Protein AF-A0A9E4XKS8-F1 (afdb_monomer_lite)

Structure (mmCIF, N/CA/C/O backbone):
data_AF-A0A9E4XKS8-F1
#
_entry.id   AF-A0A9E4XKS8-F1
#
loop_
_atom_site.group_PDB
_atom_site.id
_atom_site.type_symbol
_atom_site.label_atom_id
_atom_site.label_alt_id
_atom_site.label_comp_id
_atom_site.label_asym_id
_atom_site.label_entity_id
_atom_site.label_seq_id
_atom_site.pdbx_PDB_ins_code
_atom_site.Cartn_x
_atom_site.Cartn_y
_atom_site.Cartn_z
_atom_site.occupancy
_atom_site.B_iso_or_equiv
_atom_site.auth_seq_id
_atom_site.auth_comp_id
_atom_site.auth_asym_id
_atom_site.auth_atom_id
_atom_site.pdbx_PDB_model_num
ATOM 1 N N . SER A 1 1 ? 11.222 -24.090 -32.216 1.00 49.12 1 SER A N 1
ATOM 2 C CA . SER A 1 1 ? 10.020 -23.564 -31.545 1.00 49.12 1 SER A CA 1
ATOM 3 C C . SER A 1 1 ? 10.294 -22.106 -31.224 1.00 49.12 1 SER A C 1
ATOM 5 O O . SER A 1 1 ? 11.065 -21.844 -30.315 1.00 49.12 1 SER A O 1
ATOM 7 N N . GLY A 1 2 ? 9.831 -21.183 -32.071 1.00 53.28 2 GLY A N 1
ATOM 8 C CA . GLY A 1 2 ? 10.196 -19.757 -32.026 1.00 53.28 2 GLY A CA 1
ATOM 9 C C . GLY A 1 2 ? 8.994 -18.844 -31.790 1.00 53.28 2 GLY A C 1
ATOM 10 O O . GLY A 1 2 ? 8.952 -17.746 -32.322 1.00 53.28 2 GLY A O 1
ATOM 11 N N . THR A 1 3 ? 7.975 -19.335 -31.084 1.00 60.19 3 THR A N 1
ATOM 12 C CA . THR A 1 3 ? 6.669 -18.665 -30.958 1.00 60.19 3 THR A CA 1
ATOM 13 C C . THR A 1 3 ? 6.510 -17.872 -29.663 1.00 60.19 3 THR A C 1
ATOM 15 O O . THR A 1 3 ? 5.601 -17.061 -29.557 1.00 60.19 3 THR A O 1
ATOM 18 N N . SER A 1 4 ? 7.392 -18.077 -28.686 1.00 69.06 4 SER A N 1
ATOM 19 C CA . SER A 1 4 ? 7.360 -17.400 -27.387 1.00 69.06 4 SER A CA 1
ATOM 20 C C . SER A 1 4 ? 8.687 -16.678 -27.182 1.00 69.06 4 SER A C 1
ATOM 22 O O . SER A 1 4 ? 9.568 -17.157 -26.474 1.00 69.06 4 SER A O 1
ATOM 24 N N . GLY A 1 5 ? 8.871 -15.574 -27.907 1.00 79.50 5 GLY A N 1
ATOM 25 C CA . GLY A 1 5 ? 9.991 -14.665 -27.673 1.00 79.50 5 GLY A CA 1
ATOM 26 C C . GLY A 1 5 ? 9.849 -13.940 -26.330 1.00 79.50 5 GLY A C 1
ATOM 27 O O . GLY A 1 5 ? 8.760 -13.870 -25.763 1.00 79.50 5 GLY A O 1
ATOM 28 N N . GLY A 1 6 ? 10.950 -13.396 -25.819 1.00 84.31 6 GLY A N 1
ATOM 29 C CA . GLY A 1 6 ? 10.973 -12.612 -24.586 1.00 84.31 6 GLY A CA 1
ATOM 30 C C . GLY A 1 6 ? 12.399 -12.270 -24.166 1.00 84.31 6 GLY A C 1
ATOM 31 O O . GLY A 1 6 ? 13.347 -12.932 -24.589 1.00 84.31 6 GLY A O 1
ATOM 32 N N . ALA A 1 7 ? 12.550 -11.234 -23.342 1.00 89.94 7 ALA A N 1
ATOM 33 C CA . ALA A 1 7 ? 13.819 -10.873 -22.721 1.00 89.94 7 ALA A CA 1
ATOM 34 C C . ALA A 1 7 ? 13.770 -11.201 -21.225 1.00 89.94 7 ALA A C 1
ATOM 36 O O . ALA A 1 7 ? 12.812 -10.848 -20.540 1.00 89.94 7 ALA A O 1
ATOM 37 N N . LEU A 1 8 ? 14.816 -11.859 -20.726 1.00 91.25 8 LEU A N 1
ATOM 38 C CA . LEU A 1 8 ? 15.015 -12.117 -19.305 1.00 91.25 8 LEU A CA 1
ATOM 39 C C . LEU A 1 8 ? 16.201 -11.284 -18.820 1.00 91.25 8 LEU A C 1
ATOM 41 O O . LEU A 1 8 ? 17.312 -11.443 -19.320 1.00 91.25 8 LEU A O 1
ATOM 45 N N . ILE A 1 9 ? 15.959 -10.406 -17.847 1.00 94.19 9 ILE A N 1
ATOM 46 C CA . ILE A 1 9 ? 17.004 -9.638 -17.166 1.00 94.19 9 ILE A CA 1
ATOM 47 C C . ILE A 1 9 ? 17.180 -10.245 -15.777 1.00 94.19 9 ILE A C 1
ATOM 49 O O . ILE A 1 9 ? 16.256 -10.227 -14.966 1.00 94.19 9 ILE A O 1
ATOM 53 N N . GLN A 1 10 ? 18.362 -10.796 -15.514 1.00 94.44 10 GLN A N 1
ATOM 54 C CA . GLN A 1 10 ? 18.714 -11.401 -14.233 1.00 94.44 10 GLN A CA 1
ATOM 55 C C . GLN A 1 10 ? 20.069 -10.887 -13.772 1.00 94.44 10 GLN A C 1
ATOM 57 O O . GLN A 1 10 ? 21.013 -10.805 -14.555 1.00 94.44 10 GLN A O 1
ATOM 62 N N . GLY A 1 11 ? 20.144 -10.548 -12.490 1.00 93.94 11 GLY A N 1
ATOM 63 C CA . GLY A 1 11 ? 21.387 -10.220 -11.817 1.00 93.94 11 GLY A CA 1
ATOM 64 C C . GLY A 1 11 ? 21.814 -11.369 -10.917 1.00 93.94 11 GLY A C 1
ATOM 65 O O . GLY A 1 11 ? 21.001 -11.891 -10.154 1.00 93.94 11 GLY A O 1
ATOM 66 N N . PHE A 1 12 ? 23.081 -11.754 -11.013 1.00 94.19 12 PHE A N 1
ATOM 67 C CA . PHE A 1 12 ? 23.720 -12.709 -10.118 1.00 94.19 12 PHE A CA 1
ATOM 68 C C . PHE A 1 12 ? 24.804 -11.961 -9.352 1.00 94.19 12 PHE A C 1
ATOM 70 O O . PHE A 1 12 ? 25.572 -11.207 -9.949 1.00 94.19 12 PHE A O 1
ATOM 77 N N . LYS A 1 13 ? 24.852 -12.156 -8.039 1.00 94.69 13 LYS A N 1
ATOM 78 C CA . LYS A 1 13 ? 25.893 -11.607 -7.177 1.00 94.69 13 LYS A CA 1
ATOM 79 C C . LYS A 1 13 ? 26.377 -12.726 -6.264 1.00 94.69 13 LYS A C 1
ATOM 81 O O . LYS A 1 13 ? 25.559 -13.393 -5.632 1.00 94.69 13 LYS A O 1
ATOM 86 N N . ASP A 1 14 ? 27.689 -12.928 -6.229 1.00 95.38 14 ASP A N 1
ATOM 87 C CA . ASP A 1 14 ? 28.322 -13.852 -5.293 1.00 95.38 14 ASP A CA 1
ATOM 88 C C . ASP A 1 14 ? 28.338 -13.260 -3.880 1.00 95.38 14 ASP A C 1
ATOM 90 O O . ASP A 1 14 ? 28.251 -12.048 -3.684 1.00 95.38 14 ASP A O 1
ATOM 94 N N . GLY A 1 15 ? 28.456 -14.124 -2.873 1.00 93.44 15 GLY A N 1
ATOM 95 C CA . GLY A 1 15 ? 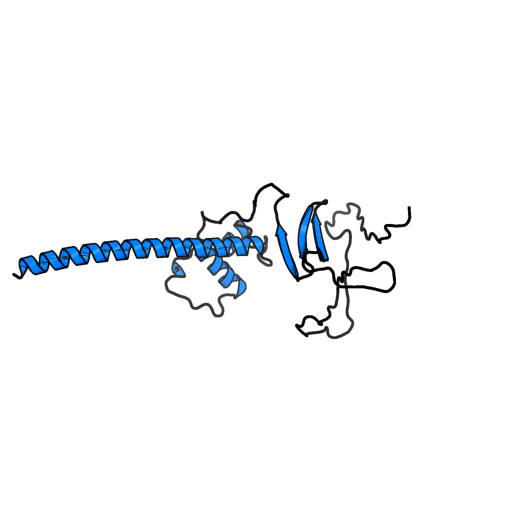28.537 -13.688 -1.483 1.00 93.44 15 GLY A CA 1
ATOM 96 C C . GLY A 1 15 ? 29.847 -12.954 -1.200 1.00 93.44 15 GLY A C 1
ATOM 97 O O . GLY A 1 15 ? 30.884 -13.592 -1.042 1.00 93.44 15 GLY A O 1
ATOM 98 N N . ASP A 1 16 ? 29.785 -11.628 -1.087 1.00 91.69 16 ASP A N 1
ATOM 99 C CA . ASP A 1 16 ? 30.914 -10.748 -0.745 1.00 91.69 16 ASP A CA 1
ATOM 100 C C . ASP A 1 16 ? 30.752 -10.049 0.621 1.00 91.69 16 ASP A C 1
ATOM 102 O O . ASP A 1 16 ? 31.616 -9.282 1.041 1.00 91.69 16 ASP A O 1
ATOM 106 N N . GLY A 1 17 ? 29.659 -10.339 1.335 1.00 91.94 17 GLY A N 1
ATOM 107 C CA . GLY A 1 17 ? 29.327 -9.738 2.630 1.00 91.94 17 GLY A CA 1
ATOM 108 C C . GLY A 1 17 ? 28.473 -8.469 2.549 1.00 91.94 17 GLY A C 1
ATOM 109 O O . GLY A 1 17 ? 28.016 -8.004 3.592 1.00 91.94 17 GLY A O 1
ATOM 110 N N . ASP A 1 18 ? 28.196 -7.940 1.353 1.00 91.44 18 ASP A N 1
ATOM 111 C CA . ASP A 1 18 ? 27.227 -6.861 1.148 1.00 91.44 18 ASP A CA 1
ATOM 112 C C . ASP A 1 18 ? 25.870 -7.447 0.700 1.00 91.44 18 ASP A C 1
ATOM 114 O O . ASP A 1 18 ? 25.751 -7.936 -0.431 1.00 91.44 18 ASP A O 1
ATOM 118 N N . PRO A 1 19 ? 24.825 -7.390 1.552 1.00 88.94 19 PRO A N 1
ATOM 119 C CA . PRO A 1 19 ? 23.531 -8.017 1.292 1.00 88.94 19 PRO A CA 1
ATOM 120 C C . PRO A 1 19 ? 22.661 -7.248 0.283 1.00 88.94 19 PRO A C 1
ATOM 122 O O . PRO A 1 19 ? 21.475 -7.556 0.142 1.00 88.94 19 PRO A O 1
ATOM 125 N N . THR A 1 20 ? 23.194 -6.229 -0.394 1.00 88.62 20 THR A N 1
ATOM 126 C CA . THR A 1 20 ? 22.417 -5.393 -1.312 1.00 88.62 20 THR A CA 1
ATOM 127 C C . THR A 1 20 ? 22.497 -5.838 -2.780 1.00 88.62 20 THR A C 1
ATOM 129 O O . THR A 1 20 ? 23.463 -6.448 -3.232 1.00 88.62 20 THR A O 1
ATOM 132 N N . HIS A 1 21 ? 21.404 -5.542 -3.496 1.00 88.12 21 HIS A N 1
ATOM 133 C CA . HIS A 1 21 ? 21.131 -5.659 -4.938 1.00 88.12 21 HIS A CA 1
ATOM 134 C C . HIS A 1 21 ? 21.993 -6.629 -5.772 1.00 88.12 21 HIS A C 1
ATOM 136 O O . HIS A 1 21 ? 23.081 -6.287 -6.224 1.00 88.12 21 HIS A O 1
ATOM 142 N N . ALA A 1 22 ? 21.418 -7.769 -6.167 1.00 93.19 22 ALA A N 1
ATOM 143 C CA . ALA A 1 22 ? 21.936 -8.542 -7.304 1.00 93.19 22 ALA A CA 1
ATOM 144 C C . ALA A 1 22 ? 21.570 -7.907 -8.665 1.00 93.19 22 ALA A C 1
ATOM 146 O O . ALA A 1 22 ? 22.300 -8.060 -9.638 1.00 93.19 22 ALA A O 1
ATOM 147 N N . LEU A 1 23 ? 20.452 -7.171 -8.733 1.00 93.75 23 LEU A N 1
ATOM 148 C CA . LEU A 1 23 ? 19.995 -6.397 -9.891 1.00 93.75 23 LEU A CA 1
ATOM 149 C C . LEU A 1 23 ? 19.488 -5.032 -9.415 1.00 93.75 23 LEU A C 1
ATOM 151 O O . LEU A 1 23 ? 18.732 -4.957 -8.445 1.00 93.75 23 LEU A O 1
ATOM 155 N N . TYR A 1 24 ? 19.872 -3.965 -10.113 1.00 93.62 24 TYR A N 1
ATOM 156 C CA . TYR A 1 24 ? 19.468 -2.603 -9.785 1.00 93.62 24 TYR A CA 1
ATOM 157 C C . TYR A 1 24 ? 19.125 -1.806 -11.049 1.00 93.62 24 TYR A C 1
ATOM 159 O O . TYR A 1 24 ? 19.960 -1.642 -11.935 1.00 93.62 24 TYR A O 1
ATOM 167 N N . LEU A 1 25 ? 17.883 -1.323 -11.132 1.00 93.75 25 LEU A N 1
ATOM 168 C CA . LEU A 1 25 ? 17.374 -0.513 -12.240 1.00 93.75 25 LEU A CA 1
ATOM 169 C C . LEU A 1 25 ? 17.195 0.928 -11.749 1.00 93.75 25 LEU A C 1
ATOM 171 O O . LEU A 1 25 ? 16.457 1.161 -10.793 1.00 93.75 25 LEU A O 1
ATOM 175 N N . ARG A 1 26 ? 17.881 1.889 -12.380 1.00 95.94 26 ARG A N 1
ATOM 176 C CA . ARG A 1 26 ? 17.865 3.306 -11.982 1.00 95.94 26 ARG A CA 1
ATOM 177 C C . ARG A 1 26 ? 17.704 4.213 -13.198 1.00 95.94 26 ARG A C 1
ATOM 179 O O . ARG A 1 26 ? 18.545 4.183 -14.092 1.00 95.94 26 ARG A O 1
ATOM 186 N N . GLY A 1 27 ? 16.680 5.065 -13.182 1.00 95.88 27 GLY A N 1
ATOM 187 C CA . GLY A 1 27 ? 16.596 6.238 -14.052 1.00 95.88 27 GLY A CA 1
ATOM 188 C C . GLY A 1 27 ? 17.297 7.443 -13.427 1.00 95.88 27 GLY A C 1
ATOM 189 O O . GLY A 1 27 ? 17.226 7.655 -12.216 1.00 95.88 27 GLY A O 1
ATOM 190 N N . VAL A 1 28 ? 17.986 8.229 -14.251 1.00 96.62 28 VAL A N 1
ATOM 191 C CA . VAL A 1 28 ? 18.616 9.497 -13.861 1.00 96.62 28 VAL A CA 1
ATOM 192 C C . VAL A 1 28 ? 18.242 10.525 -14.920 1.00 96.62 28 VAL A C 1
ATOM 194 O O . VAL A 1 28 ? 18.615 10.367 -16.080 1.00 96.62 28 VAL A O 1
ATOM 197 N N . LEU A 1 29 ? 17.484 11.549 -14.528 1.00 97.25 29 LEU A N 1
ATOM 198 C CA . LEU A 1 29 ? 17.038 12.622 -15.415 1.00 97.25 29 LEU A CA 1
ATOM 199 C C . LEU A 1 29 ? 17.931 13.857 -15.230 1.00 97.25 29 LEU A C 1
ATOM 201 O O . LEU A 1 29 ? 18.239 14.238 -14.104 1.00 97.25 29 LEU A O 1
ATOM 205 N N . GLY A 1 30 ? 18.357 14.467 -16.337 1.00 97.12 30 GLY A N 1
ATOM 206 C CA . GLY A 1 30 ? 19.241 15.641 -16.352 1.00 97.12 30 GLY A CA 1
ATOM 207 C C . GLY A 1 30 ? 18.517 16.990 -16.286 1.00 97.12 30 GLY A C 1
ATOM 208 O O . GLY A 1 30 ? 19.114 18.009 -16.619 1.00 97.12 30 GLY A O 1
ATOM 209 N N . GLU A 1 31 ? 17.239 16.999 -15.913 1.00 96.75 31 GLU A N 1
ATOM 210 C CA . GLU A 1 31 ? 16.352 18.165 -15.941 1.00 96.75 31 GLU A CA 1
ATOM 211 C C . GLU A 1 31 ? 15.224 18.042 -14.902 1.00 96.75 31 GLU A C 1
ATOM 213 O O . GLU A 1 31 ? 15.149 17.058 -14.160 1.00 96.75 31 GLU A O 1
ATOM 218 N N . ALA A 1 32 ? 14.362 19.060 -14.823 1.00 97.06 32 ALA A N 1
ATOM 219 C CA . ALA A 1 32 ? 13.207 19.044 -13.932 1.00 97.06 32 ALA A CA 1
ATOM 220 C C . ALA A 1 32 ? 12.214 17.952 -14.358 1.00 97.06 32 ALA A C 1
ATOM 222 O O . ALA A 1 32 ? 11.832 17.870 -15.523 1.00 97.06 32 ALA A O 1
ATOM 223 N N . ALA A 1 33 ? 11.800 17.119 -13.405 1.00 96.62 33 ALA A N 1
ATOM 224 C CA . ALA A 1 33 ? 10.829 16.061 -13.650 1.00 96.62 33 ALA A CA 1
ATOM 225 C C . ALA A 1 33 ? 9.432 16.623 -13.963 1.00 96.62 33 ALA A C 1
ATOM 227 O O . ALA A 1 33 ? 9.085 17.719 -13.520 1.00 96.62 33 ALA A O 1
ATOM 228 N N . ASP A 1 34 ? 8.628 15.836 -14.684 1.00 92.94 34 ASP A N 1
ATOM 229 C CA . ASP A 1 34 ? 7.190 16.070 -14.833 1.00 92.94 34 ASP A CA 1
ATOM 230 C C . ASP A 1 34 ? 6.526 16.102 -13.445 1.00 92.94 34 ASP A C 1
ATOM 232 O O . ASP A 1 34 ? 6.784 15.246 -12.596 1.00 92.94 34 ASP A O 1
ATOM 236 N N . THR A 1 35 ? 5.709 17.125 -13.205 1.00 92.94 35 THR A N 1
ATOM 237 C CA . THR A 1 35 ? 5.000 17.359 -11.939 1.00 92.94 35 THR A CA 1
ATOM 238 C C . THR A 1 35 ? 3.484 17.255 -12.078 1.00 92.94 35 THR A C 1
ATOM 240 O O . THR A 1 35 ? 2.764 17.547 -11.124 1.00 92.94 35 THR A O 1
ATOM 243 N N . THR A 1 36 ? 2.984 16.869 -13.252 1.00 89.12 36 THR A N 1
ATOM 244 C CA . THR A 1 36 ? 1.551 16.670 -13.486 1.00 89.12 36 THR A CA 1
ATOM 245 C C . THR A 1 36 ? 1.042 15.386 -12.813 1.00 89.12 36 THR A C 1
ATOM 247 O O . THR A 1 36 ? 1.796 14.435 -12.615 1.00 89.12 36 THR A O 1
ATOM 250 N N . ASP A 1 37 ? -0.244 15.349 -12.458 1.00 79.88 37 ASP A N 1
ATOM 251 C CA . ASP A 1 37 ? -0.906 14.276 -11.697 1.00 79.88 37 ASP A CA 1
ATOM 252 C C . ASP A 1 37 ? -2.119 13.690 -12.447 1.00 79.88 37 ASP A C 1
ATOM 254 O O . ASP A 1 37 ? -3.209 13.499 -11.905 1.00 79.88 37 ASP A O 1
ATOM 258 N N . THR A 1 38 ? -1.938 13.397 -13.735 1.00 85.75 38 THR A N 1
ATOM 259 C CA . THR A 1 38 ? -2.996 12.902 -14.628 1.00 85.75 38 THR A CA 1
ATOM 260 C C . THR A 1 38 ? -2.678 11.506 -15.166 1.00 85.75 38 THR A C 1
ATOM 262 O O . THR A 1 38 ? -1.545 11.040 -15.118 1.00 85.75 38 THR A O 1
ATOM 265 N N . SER A 1 39 ? -3.666 10.843 -15.774 1.00 77.56 39 SER A N 1
ATOM 266 C CA . SER A 1 39 ? -3.461 9.548 -16.456 1.00 77.56 39 SER A CA 1
ATOM 267 C C . SER A 1 39 ? -2.486 9.588 -17.648 1.00 77.56 39 SER A C 1
ATOM 269 O O . SER A 1 39 ? -2.140 8.536 -18.180 1.00 77.56 39 SER A O 1
ATOM 271 N N . ALA A 1 40 ? -2.042 10.778 -18.068 1.00 86.06 40 ALA A N 1
ATOM 272 C CA . ALA A 1 40 ? -1.065 10.978 -19.138 1.00 86.06 40 ALA A CA 1
ATOM 273 C C . ALA A 1 40 ? 0.337 11.364 -18.628 1.00 86.06 40 ALA A C 1
ATOM 275 O O . ALA A 1 40 ? 1.240 11.555 -19.442 1.00 86.06 40 ALA A O 1
ATOM 276 N N . SER A 1 41 ? 0.516 11.509 -17.313 1.00 85.88 41 SER A N 1
ATOM 277 C CA . SER A 1 41 ? 1.767 11.972 -16.708 1.00 85.88 41 SER A CA 1
ATOM 278 C C . SER A 1 41 ? 2.891 10.942 -16.852 1.00 85.88 41 SER A C 1
ATOM 280 O O . SER A 1 41 ? 2.668 9.733 -16.740 1.00 85.88 41 SER A O 1
ATOM 282 N N . GLY A 1 42 ? 4.105 11.428 -17.120 1.00 90.19 42 GLY A N 1
ATOM 283 C CA . GLY A 1 42 ? 5.304 10.601 -17.264 1.00 90.19 42 GLY A CA 1
ATOM 284 C C . GLY A 1 42 ? 6.088 10.459 -15.957 1.00 90.19 42 GLY A C 1
ATOM 285 O O . GLY A 1 42 ? 5.878 11.197 -14.999 1.00 90.19 42 GLY A O 1
ATOM 286 N N . ALA A 1 43 ? 7.038 9.522 -15.918 1.00 94.19 43 ALA A N 1
ATOM 287 C CA . ALA A 1 43 ? 7.923 9.332 -14.768 1.00 94.19 43 ALA A CA 1
ATOM 288 C C . ALA A 1 43 ? 9.391 9.193 -15.195 1.00 94.19 43 ALA A C 1
ATOM 290 O O . ALA A 1 43 ? 9.694 8.680 -16.269 1.00 94.19 43 ALA A O 1
ATOM 291 N N . VAL A 1 44 ? 10.319 9.574 -14.307 1.00 96.25 44 VAL A N 1
ATOM 292 C CA . VAL A 1 44 ? 11.778 9.398 -14.502 1.00 96.25 44 VAL A CA 1
ATOM 293 C C . VAL A 1 44 ? 12.156 7.926 -14.731 1.00 96.25 44 VAL A C 1
ATOM 295 O O . VAL A 1 44 ? 13.156 7.614 -15.374 1.00 96.25 44 VAL A O 1
ATOM 298 N N . THR A 1 45 ? 11.378 6.988 -14.192 1.00 95.69 45 THR A N 1
ATOM 299 C CA . THR A 1 45 ? 11.486 5.554 -14.480 1.00 95.69 45 THR A CA 1
ATOM 300 C C . THR A 1 45 ? 10.084 4.999 -14.653 1.00 95.69 45 THR A C 1
ATOM 302 O O . THR A 1 45 ? 9.253 5.154 -13.761 1.00 95.69 45 THR A O 1
ATOM 305 N N . GLN A 1 46 ? 9.826 4.350 -15.787 1.00 94.38 46 GLN A N 1
ATOM 306 C CA . GLN A 1 46 ? 8.502 3.859 -16.152 1.00 94.38 46 GLN A CA 1
ATOM 307 C C . GLN A 1 46 ? 8.561 2.390 -16.570 1.00 94.38 46 GLN A C 1
ATOM 309 O O . GLN A 1 46 ? 9.440 1.980 -17.329 1.00 94.38 46 GLN A O 1
ATOM 314 N N . LEU A 1 47 ? 7.598 1.612 -16.075 1.00 93.88 47 LEU A N 1
ATOM 315 C CA . LEU A 1 47 ? 7.319 0.250 -16.518 1.00 93.88 47 LEU A CA 1
ATOM 316 C C . LEU A 1 47 ? 5.971 0.273 -17.240 1.00 93.88 47 LEU A C 1
ATOM 318 O O . LEU A 1 47 ? 4.955 0.588 -16.627 1.00 93.88 47 LEU A O 1
ATOM 322 N N . ASP A 1 48 ? 5.976 -0.023 -18.537 1.00 94.25 48 ASP A N 1
ATOM 323 C CA . ASP A 1 48 ? 4.793 0.040 -19.398 1.00 94.25 48 ASP A CA 1
ATOM 324 C C . ASP A 1 48 ? 4.510 -1.340 -20.002 1.00 94.25 48 ASP A C 1
ATOM 326 O O . ASP A 1 48 ? 5.375 -1.927 -20.657 1.00 94.25 48 ASP A O 1
ATOM 330 N N . ALA A 1 49 ? 3.309 -1.871 -19.760 1.00 94.94 49 ALA A N 1
ATOM 331 C CA . ALA A 1 49 ? 2.893 -3.184 -20.242 1.00 94.94 49 ALA A CA 1
ATOM 332 C C . ALA A 1 49 ? 1.747 -3.044 -21.244 1.00 94.94 49 ALA A C 1
ATOM 334 O O . ALA A 1 49 ? 0.746 -2.372 -20.993 1.00 94.94 49 ALA A O 1
ATOM 335 N N . ARG A 1 50 ? 1.880 -3.725 -22.382 1.00 95.12 50 ARG A N 1
ATOM 336 C CA . ARG A 1 50 ? 0.910 -3.697 -23.480 1.00 95.12 50 ARG A CA 1
ATOM 337 C C . ARG A 1 50 ? 0.719 -5.094 -24.045 1.00 95.12 50 ARG A C 1
ATOM 339 O O . ARG A 1 50 ? 1.610 -5.937 -23.953 1.00 95.12 50 ARG A O 1
ATOM 346 N N . VAL A 1 51 ? -0.427 -5.320 -24.673 1.00 94.56 51 VAL A N 1
ATOM 347 C CA . VAL A 1 51 ? -0.688 -6.528 -25.461 1.00 94.56 51 VAL A CA 1
ATOM 348 C C . VAL A 1 51 ? -0.452 -6.195 -26.928 1.00 94.56 51 VAL A C 1
ATOM 350 O O . VAL A 1 51 ? -0.988 -5.208 -27.423 1.00 94.56 51 VAL A O 1
ATOM 353 N N . THR A 1 52 ? 0.346 -7.003 -27.621 1.00 92.00 52 THR A N 1
ATOM 354 C CA . THR A 1 52 ? 0.534 -6.901 -29.075 1.00 92.00 52 THR A CA 1
ATOM 355 C C . THR A 1 52 ? -0.350 -7.903 -29.808 1.00 92.00 52 THR A C 1
ATOM 357 O O . THR A 1 52 ? -0.640 -8.980 -29.287 1.00 92.00 52 THR A O 1
ATOM 360 N N . ASP A 1 53 ? -0.752 -7.562 -31.030 1.00 89.31 53 ASP A N 1
ATOM 361 C CA . ASP A 1 53 ? -1.399 -8.483 -31.969 1.00 89.31 53 ASP A CA 1
ATOM 362 C C . ASP A 1 53 ? -0.403 -9.407 -32.705 1.00 89.31 53 ASP A C 1
ATOM 364 O O . ASP A 1 53 ? -0.810 -10.223 -33.531 1.00 89.31 53 ASP A O 1
ATOM 368 N N . GLY A 1 54 ? 0.899 -9.295 -32.410 1.00 86.44 54 GLY A N 1
ATOM 369 C CA . GLY A 1 54 ? 1.970 -10.007 -33.112 1.00 86.44 54 GLY A CA 1
ATOM 370 C C . GLY A 1 54 ? 2.469 -9.293 -34.376 1.00 86.44 54 GLY A C 1
ATOM 371 O O . GLY A 1 54 ? 3.346 -9.826 -35.058 1.00 86.44 54 GLY A O 1
ATOM 372 N N . GLY A 1 55 ? 1.937 -8.105 -34.682 1.00 85.94 55 GLY A N 1
ATOM 373 C CA . GLY A 1 55 ? 2.366 -7.203 -35.749 1.00 85.94 55 GLY A CA 1
ATOM 374 C C . GLY A 1 55 ? 2.755 -5.826 -35.200 1.00 85.94 55 GLY A C 1
ATOM 375 O O . GLY A 1 55 ? 3.543 -5.713 -34.264 1.00 85.94 55 GLY A O 1
ATOM 376 N N . THR A 1 56 ? 2.235 -4.755 -35.805 1.00 89.19 56 THR A N 1
ATOM 377 C CA . THR A 1 56 ? 2.478 -3.371 -35.354 1.00 89.19 56 THR A CA 1
ATOM 378 C C . THR A 1 56 ? 1.432 -2.873 -34.358 1.00 89.19 56 THR A C 1
ATOM 380 O O . THR A 1 56 ? 1.576 -1.772 -33.825 1.00 89.19 56 THR A O 1
ATOM 383 N N . GLY A 1 57 ? 0.357 -3.633 -34.139 1.00 93.12 57 GLY A N 1
ATOM 384 C CA . GLY A 1 57 ? -0.718 -3.257 -33.237 1.0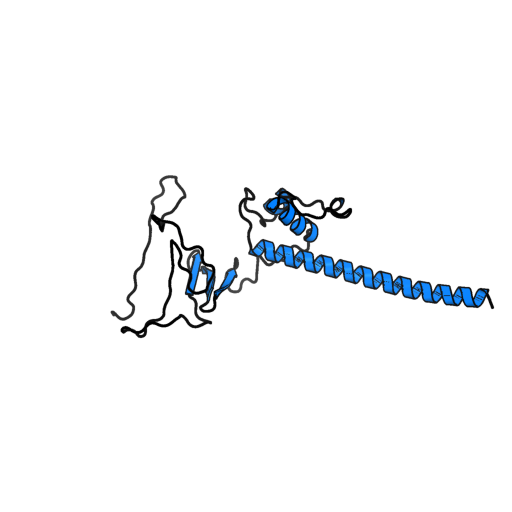0 93.12 57 GLY A CA 1
ATOM 385 C C . GLY A 1 57 ? -0.338 -3.514 -31.785 1.00 93.12 57 GLY A C 1
ATOM 386 O O . GLY A 1 57 ? 0.176 -4.577 -31.422 1.00 93.12 57 GLY A O 1
ATOM 387 N N . VAL A 1 58 ? -0.626 -2.532 -30.934 1.00 95.62 58 VAL A N 1
ATOM 388 C CA . VAL A 1 58 ? -0.566 -2.669 -29.479 1.00 95.62 58 VAL A CA 1
ATOM 389 C C . VAL A 1 58 ? -1.828 -2.093 -28.858 1.00 95.62 58 VAL A C 1
ATOM 391 O O . VAL A 1 58 ? -2.380 -1.106 -29.342 1.00 95.62 58 VAL A O 1
ATOM 394 N N . THR A 1 59 ? -2.276 -2.707 -27.773 1.00 96.31 59 THR A N 1
ATOM 395 C CA . THR A 1 59 ? -3.416 -2.259 -26.975 1.00 96.31 59 THR A CA 1
ATOM 396 C C . THR A 1 59 ? -3.087 -2.343 -25.488 1.00 96.31 59 THR A C 1
ATOM 398 O O . THR A 1 59 ? -2.108 -2.980 -25.083 1.00 96.31 59 THR A O 1
ATOM 401 N N . ALA A 1 60 ? -3.901 -1.683 -24.669 1.00 94.31 60 ALA A N 1
ATOM 402 C CA . ALA A 1 60 ? -3.806 -1.780 -23.223 1.00 94.31 60 ALA A CA 1
ATOM 403 C C . ALA A 1 60 ? -4.066 -3.221 -22.757 1.00 94.31 60 ALA A C 1
ATOM 405 O O . ALA A 1 60 ? -4.860 -3.961 -23.347 1.00 94.31 60 ALA A O 1
ATOM 406 N N . VAL A 1 61 ? -3.419 -3.613 -21.662 1.00 95.75 61 VAL A N 1
ATOM 407 C CA . VAL A 1 61 ? -3.834 -4.805 -20.919 1.00 95.75 61 VAL A CA 1
ATOM 408 C C . VAL A 1 61 ? -5.267 -4.569 -20.432 1.00 95.75 61 VAL A C 1
ATOM 410 O O . VAL A 1 61 ? -5.556 -3.530 -19.847 1.00 95.75 61 VAL A O 1
ATOM 413 N N . ALA A 1 62 ? -6.176 -5.511 -20.694 1.00 93.69 62 ALA A N 1
ATOM 414 C CA . ALA A 1 62 ? -7.575 -5.385 -20.283 1.00 93.69 62 ALA A CA 1
ATOM 415 C C . ALA A 1 62 ? -7.706 -5.206 -18.760 1.00 93.69 62 ALA A C 1
ATOM 417 O O . ALA A 1 62 ? -6.870 -5.714 -18.016 1.00 93.69 62 ALA A O 1
ATOM 418 N N . ASN A 1 63 ? -8.793 -4.578 -18.298 1.00 82.06 63 ASN A N 1
ATOM 419 C CA . ASN A 1 63 ? -9.024 -4.243 -16.884 1.00 82.06 63 ASN A CA 1
ATOM 420 C C . ASN A 1 63 ? -8.730 -5.403 -15.916 1.00 82.06 63 ASN A C 1
ATOM 422 O O . ASN A 1 63 ? -7.987 -5.242 -14.957 1.00 82.06 63 ASN A O 1
ATOM 426 N N . SER A 1 64 ? -9.229 -6.609 -16.210 1.00 84.00 64 SER A N 1
ATOM 427 C CA . SER A 1 64 ? -9.021 -7.800 -15.372 1.00 84.00 64 SER A CA 1
ATOM 428 C C . SER A 1 64 ? -7.651 -8.475 -15.541 1.00 84.00 64 SER A C 1
ATOM 430 O O . SER A 1 64 ? -7.311 -9.377 -14.764 1.00 84.00 64 SER A O 1
ATOM 432 N N . GLY A 1 65 ? -6.881 -8.092 -16.561 1.00 88.69 65 GLY A N 1
ATOM 433 C CA . GLY A 1 65 ? -5.537 -8.593 -16.841 1.00 88.69 65 GLY A CA 1
ATOM 434 C C . GLY A 1 65 ? -4.504 -8.072 -15.842 1.00 88.69 65 GLY A C 1
ATOM 435 O O . GLY A 1 65 ? -4.726 -7.074 -15.166 1.00 88.69 65 GLY A O 1
ATOM 436 N N . ASN A 1 66 ? -3.371 -8.764 -15.727 1.00 91.69 66 ASN A N 1
ATOM 437 C CA . ASN A 1 66 ? -2.289 -8.397 -14.811 1.00 91.69 66 ASN A CA 1
ATOM 438 C C . ASN A 1 66 ? -1.230 -7.578 -15.561 1.00 91.69 66 ASN A C 1
ATOM 440 O O . ASN A 1 66 ? -0.671 -8.070 -16.539 1.00 91.69 66 ASN A O 1
ATOM 444 N N . VAL A 1 67 ? -0.947 -6.363 -15.095 1.00 94.88 67 VAL A N 1
ATOM 445 C CA . VAL A 1 67 ? 0.030 -5.430 -15.687 1.00 94.88 67 VAL A CA 1
ATOM 446 C C . VAL A 1 67 ? 1.420 -5.629 -15.091 1.00 94.88 67 VAL A C 1
ATOM 448 O O . VAL A 1 67 ? 2.399 -5.725 -15.824 1.00 94.88 67 VAL A O 1
ATOM 451 N N . LEU A 1 68 ? 1.512 -5.716 -13.761 1.00 95.19 68 LEU A N 1
ATOM 452 C CA . LEU A 1 68 ? 2.779 -5.843 -13.041 1.00 95.19 68 LEU A CA 1
ATOM 453 C C . LEU A 1 68 ? 2.611 -6.762 -11.835 1.00 95.19 68 LEU A C 1
ATOM 455 O O . LEU A 1 68 ? 1.648 -6.627 -11.085 1.00 95.19 68 LEU A O 1
ATOM 459 N N . ALA A 1 69 ? 3.571 -7.660 -11.624 1.00 93.50 69 ALA A N 1
ATOM 460 C CA . ALA A 1 69 ? 3.618 -8.537 -10.463 1.00 93.50 69 ALA A CA 1
ATOM 461 C C . ALA A 1 69 ? 4.982 -8.444 -9.772 1.00 93.50 69 ALA A C 1
ATOM 463 O O . ALA A 1 69 ? 6.020 -8.558 -10.424 1.00 93.50 69 ALA A O 1
ATOM 464 N N . ILE A 1 70 ? 4.980 -8.315 -8.446 1.00 93.25 70 ILE A N 1
ATOM 465 C CA . ILE A 1 70 ? 6.159 -8.538 -7.604 1.00 93.25 70 ILE A CA 1
ATOM 466 C C . ILE A 1 70 ? 6.003 -9.915 -6.981 1.00 93.25 70 ILE A C 1
ATOM 468 O O . ILE A 1 70 ? 5.035 -10.176 -6.263 1.00 93.25 70 ILE A O 1
ATOM 472 N N . SER A 1 71 ? 6.952 -10.801 -7.268 1.00 90.94 71 SER A N 1
ATOM 473 C CA . SER A 1 71 ? 6.918 -12.184 -6.800 1.00 90.94 71 SER A CA 1
ATOM 474 C C . SER A 1 71 ? 8.132 -12.504 -5.941 1.00 90.94 71 SER A C 1
ATOM 476 O O . SER A 1 71 ? 9.242 -12.068 -6.231 1.00 90.94 71 SER A O 1
ATOM 478 N N . ASN A 1 72 ? 7.918 -13.303 -4.902 1.00 87.38 72 ASN A N 1
ATOM 479 C CA . ASN A 1 72 ? 8.969 -13.904 -4.099 1.00 87.38 72 ASN A CA 1
ATOM 480 C C . ASN A 1 72 ? 8.969 -15.411 -4.370 1.00 87.38 72 ASN A C 1
ATOM 482 O O . ASN A 1 72 ? 7.987 -16.087 -4.063 1.00 87.38 72 ASN A O 1
ATOM 486 N N . ASN A 1 73 ? 10.043 -15.909 -4.991 1.00 88.19 73 ASN A N 1
ATOM 487 C CA . ASN A 1 73 ? 10.228 -17.316 -5.349 1.00 88.19 73 ASN A CA 1
ATOM 488 C C . ASN A 1 73 ? 8.977 -17.945 -6.001 1.00 88.19 73 ASN A C 1
ATOM 490 O O . ASN A 1 73 ? 8.345 -18.843 -5.448 1.00 88.19 73 ASN A O 1
ATOM 494 N N . ASN A 1 74 ? 8.581 -17.416 -7.163 1.00 86.12 74 ASN A N 1
ATOM 495 C CA . ASN A 1 74 ? 7.398 -17.831 -7.939 1.00 86.12 74 ASN A CA 1
ATOM 496 C C . ASN A 1 74 ? 6.029 -17.570 -7.281 1.00 86.12 74 ASN A C 1
ATOM 498 O O . ASN A 1 74 ? 5.004 -17.880 -7.882 1.00 86.12 74 ASN A O 1
ATOM 502 N N . THR A 1 75 ? 5.983 -16.966 -6.091 1.00 84.19 75 THR A N 1
ATOM 503 C CA . THR A 1 75 ? 4.730 -16.575 -5.429 1.00 84.19 75 THR A CA 1
ATOM 504 C C . THR A 1 75 ? 4.516 -15.072 -5.551 1.00 84.19 75 THR A C 1
ATOM 50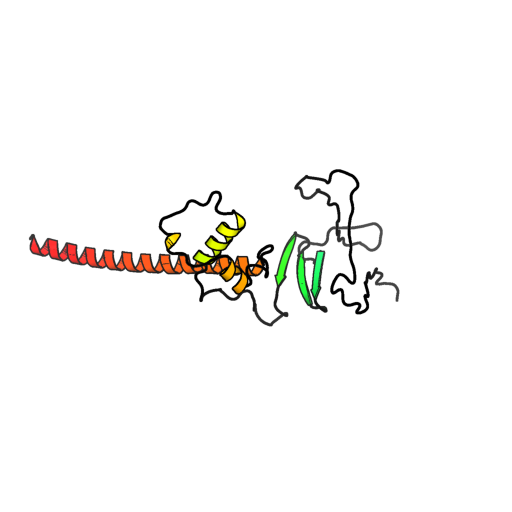6 O O . THR A 1 75 ? 5.304 -14.293 -5.016 1.00 84.19 75 THR A O 1
ATOM 509 N N . THR A 1 76 ? 3.454 -14.642 -6.228 1.00 86.56 76 THR A N 1
ATOM 510 C CA . THR A 1 76 ? 3.098 -13.218 -6.334 1.00 86.56 76 THR A CA 1
ATOM 511 C C . THR A 1 76 ? 2.654 -12.658 -4.982 1.00 86.56 76 THR A C 1
ATOM 513 O O . THR A 1 76 ? 1.811 -13.246 -4.312 1.00 86.56 76 THR A O 1
ATOM 516 N N . ARG A 1 77 ? 3.230 -11.519 -4.586 1.00 85.44 77 ARG A N 1
ATOM 517 C CA . ARG A 1 77 ? 2.959 -10.814 -3.318 1.00 85.44 77 ARG A CA 1
ATOM 518 C C . ARG A 1 77 ? 2.306 -9.450 -3.520 1.00 85.44 77 ARG A C 1
ATOM 520 O O . ARG A 1 77 ? 1.537 -9.014 -2.672 1.00 85.44 77 ARG A O 1
ATOM 527 N N . LEU A 1 78 ? 2.579 -8.805 -4.654 1.00 88.25 78 LEU A N 1
ATOM 528 C CA . LEU A 1 78 ? 1.903 -7.589 -5.102 1.00 88.25 78 LEU A CA 1
ATOM 529 C C . LEU A 1 78 ? 1.552 -7.733 -6.581 1.00 88.25 78 LEU A C 1
ATOM 531 O O . LEU A 1 78 ? 2.368 -8.225 -7.362 1.00 88.25 78 LEU A O 1
ATOM 535 N N . LEU A 1 79 ? 0.359 -7.295 -6.962 1.00 87.44 79 LEU A N 1
ATOM 536 C CA . LEU A 1 79 ? -0.163 -7.393 -8.316 1.00 87.44 79 LEU A CA 1
ATOM 537 C C . LEU A 1 79 ? -0.940 -6.125 -8.675 1.00 87.44 79 LEU A C 1
ATOM 539 O O . LEU A 1 79 ? -1.810 -5.699 -7.921 1.00 87.44 79 LEU A O 1
ATOM 543 N N . VAL A 1 80 ? -0.646 -5.559 -9.841 1.00 90.56 80 VAL A N 1
ATOM 544 C CA . VAL A 1 80 ? -1.366 -4.424 -10.430 1.00 90.56 80 VAL A CA 1
ATOM 545 C C . VAL A 1 80 ? -2.174 -4.924 -11.623 1.00 90.56 80 VAL A C 1
ATOM 547 O O . VAL A 1 80 ? -1.630 -5.606 -12.498 1.00 90.56 80 VAL A O 1
ATOM 550 N N . LYS A 1 81 ? -3.468 -4.608 -11.654 1.00 86.12 81 LYS A N 1
ATOM 551 C CA . LYS A 1 81 ? -4.397 -4.933 -12.745 1.00 86.12 81 LYS A CA 1
ATOM 552 C C . LYS A 1 81 ? -4.395 -3.877 -13.858 1.00 86.12 81 LYS A C 1
ATOM 554 O O . LYS A 1 81 ? -3.878 -2.780 -13.668 1.00 86.12 81 LYS A O 1
ATOM 559 N N . GLY A 1 82 ? -4.986 -4.200 -15.011 1.00 82.94 82 GLY A N 1
ATOM 560 C CA . GLY A 1 82 ? -5.129 -3.291 -16.161 1.00 82.94 82 GLY A CA 1
ATOM 561 C C . GLY A 1 82 ? -5.925 -2.020 -15.868 1.00 82.94 82 GLY A C 1
ATOM 562 O O . GLY A 1 82 ? -5.685 -0.991 -16.487 1.00 82.94 82 GLY A O 1
ATOM 563 N N . ASP A 1 83 ? -6.828 -2.076 -14.892 1.00 82.19 83 ASP A N 1
ATOM 564 C CA . ASP A 1 83 ? -7.604 -0.929 -14.404 1.00 82.19 83 ASP A CA 1
ATOM 565 C C . ASP A 1 83 ? -6.950 -0.186 -13.226 1.00 82.19 83 ASP A C 1
ATOM 567 O O . ASP A 1 83 ? -7.536 0.750 -12.687 1.00 82.19 83 ASP A O 1
ATOM 571 N N . GLY A 1 84 ? -5.744 -0.592 -12.817 1.00 75.00 84 GLY A N 1
ATOM 572 C CA . GLY A 1 84 ? -5.040 -0.021 -11.672 1.00 75.00 84 GLY A CA 1
ATOM 573 C C . GLY A 1 84 ? -5.406 -0.640 -10.321 1.00 75.00 84 GLY A C 1
ATOM 574 O O . GLY A 1 84 ? -4.852 -0.216 -9.308 1.00 75.00 84 GLY A O 1
ATOM 575 N N . THR A 1 85 ? -6.275 -1.659 -10.271 1.00 66.62 85 THR A N 1
ATOM 576 C CA . THR A 1 85 ? -6.569 -2.364 -9.013 1.00 66.62 85 THR A CA 1
ATOM 577 C C . THR A 1 85 ? -5.293 -2.999 -8.452 1.00 66.62 85 THR A C 1
ATOM 579 O O . THR A 1 85 ? -4.592 -3.745 -9.142 1.00 66.62 85 THR A O 1
ATOM 582 N N . LEU A 1 86 ? -4.997 -2.710 -7.185 1.00 78.62 86 LEU A N 1
ATOM 583 C CA . LEU A 1 86 ? -3.836 -3.226 -6.463 1.00 78.62 86 LEU A CA 1
ATOM 584 C C . LEU A 1 86 ? -4.253 -4.394 -5.572 1.00 78.62 86 LEU A C 1
ATOM 586 O O . LEU A 1 86 ? -5.114 -4.244 -4.710 1.00 78.62 86 LEU A O 1
ATOM 590 N N . HIS A 1 87 ? -3.638 -5.558 -5.763 1.00 77.25 87 HIS A N 1
ATOM 591 C CA . HIS A 1 87 ? -3.792 -6.707 -4.873 1.00 77.25 87 HIS A CA 1
ATOM 592 C C . HIS A 1 87 ? -2.464 -6.936 -4.161 1.00 77.25 87 HIS A C 1
ATOM 594 O O . HIS A 1 87 ? -1.436 -7.128 -4.812 1.00 77.25 87 HIS A O 1
ATOM 600 N N . ALA A 1 88 ? -2.485 -6.958 -2.836 1.00 77.81 88 ALA A N 1
ATOM 601 C CA . ALA A 1 88 ? -1.337 -7.323 -2.022 1.00 77.81 88 ALA A CA 1
ATOM 602 C C . ALA A 1 88 ? -1.709 -8.511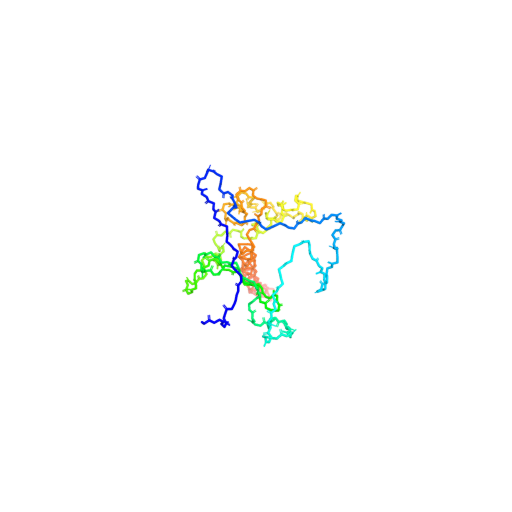 -1.138 1.00 77.81 88 ALA A C 1
ATOM 604 O O . ALA A 1 88 ? -2.852 -8.627 -0.703 1.00 77.81 88 ALA A O 1
ATOM 605 N N . THR A 1 89 ? -0.759 -9.412 -0.911 1.00 70.38 89 THR A N 1
ATOM 606 C CA . THR A 1 89 ? -0.967 -10.553 -0.023 1.00 70.38 89 THR A CA 1
ATOM 607 C C . THR A 1 89 ? 0.337 -10.981 0.631 1.00 70.38 89 THR A C 1
ATOM 609 O O . THR A 1 89 ? 1.390 -11.070 -0.013 1.00 70.38 89 THR A O 1
ATOM 612 N N . ASN A 1 90 ? 0.268 -11.277 1.921 1.00 65.12 90 ASN A N 1
ATOM 613 C CA . ASN A 1 90 ? 1.335 -11.919 2.680 1.00 65.12 90 ASN A CA 1
ATOM 614 C C . ASN A 1 90 ? 1.166 -13.453 2.729 1.00 65.12 90 ASN A C 1
ATOM 616 O O . ASN A 1 90 ? 2.095 -14.171 3.104 1.00 65.12 90 ASN A O 1
ATOM 620 N N . VAL A 1 91 ? 0.021 -13.981 2.289 1.00 61.50 91 VAL A N 1
ATOM 621 C CA . VAL A 1 91 ? -0.302 -15.402 2.412 1.00 61.50 91 VAL A CA 1
ATOM 622 C C . VAL A 1 91 ? -0.049 -16.177 1.135 1.00 61.50 91 VAL A C 1
ATOM 624 O O . VAL A 1 91 ? -0.118 -15.665 0.019 1.00 61.50 91 VAL A O 1
ATOM 627 N N . THR A 1 92 ? 0.307 -17.444 1.308 1.00 65.69 92 THR A N 1
ATOM 628 C CA . THR A 1 92 ? 0.345 -18.392 0.197 1.00 65.69 92 THR A CA 1
ATOM 629 C C . THR A 1 92 ? -1.097 -18.720 -0.193 1.00 65.69 92 THR A C 1
ATOM 631 O O . THR A 1 92 ? -1.957 -18.862 0.676 1.00 65.69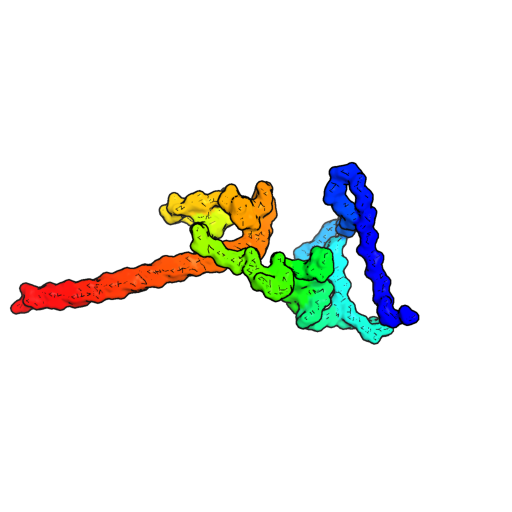 92 THR A O 1
ATOM 634 N N . ALA A 1 93 ? -1.377 -18.826 -1.494 1.00 58.34 93 ALA A N 1
ATOM 635 C CA . ALA A 1 93 ? -2.722 -19.098 -1.994 1.00 58.34 93 ALA A CA 1
ATOM 636 C C . ALA A 1 93 ? -3.368 -20.297 -1.272 1.00 58.34 93 ALA A C 1
ATOM 638 O O . ALA A 1 93 ? -2.785 -21.377 -1.202 1.00 58.34 93 ALA A O 1
ATOM 639 N N . GLY A 1 94 ? -4.575 -20.088 -0.739 1.00 54.12 94 GLY A N 1
ATOM 640 C CA . GLY A 1 94 ? -5.340 -21.111 -0.019 1.00 54.12 94 GLY A CA 1
ATOM 641 C C . GLY A 1 94 ? -5.040 -21.242 1.480 1.00 54.12 94 GLY A C 1
ATOM 642 O O . GLY A 1 94 ? -5.677 -22.067 2.125 1.00 54.12 94 GLY A O 1
ATOM 643 N N . ALA A 1 95 ? -4.132 -20.440 2.050 1.00 57.69 95 ALA A N 1
ATOM 644 C CA . ALA A 1 95 ? -3.783 -20.508 3.475 1.00 57.69 95 ALA A CA 1
ATOM 645 C C . ALA A 1 95 ? -4.697 -19.687 4.414 1.00 57.69 95 ALA A C 1
ATOM 647 O O . ALA A 1 95 ? -4.503 -19.733 5.625 1.00 57.69 95 ALA A O 1
ATOM 648 N N . GLY A 1 96 ? -5.689 -18.956 3.881 1.00 54.19 96 GLY A N 1
ATOM 649 C CA . GLY A 1 96 ? -6.378 -17.897 4.636 1.00 54.19 96 GLY A CA 1
ATOM 650 C C . GLY A 1 96 ? -5.443 -16.711 4.885 1.00 54.19 96 GLY A C 1
ATOM 651 O O . GLY A 1 96 ? -4.240 -16.841 4.693 1.00 54.19 96 GLY A O 1
ATOM 652 N N . ASP A 1 97 ? -5.976 -15.541 5.227 1.00 51.97 97 ASP A N 1
ATOM 653 C CA . ASP A 1 97 ? -5.153 -14.369 5.538 1.00 51.97 97 ASP A CA 1
ATOM 654 C C . ASP A 1 97 ? -4.481 -14.538 6.917 1.00 51.97 97 ASP A C 1
ATOM 656 O O . ASP A 1 97 ? -5.146 -14.896 7.885 1.00 51.97 97 ASP A O 1
ATOM 660 N N . LEU A 1 98 ? -3.163 -14.344 6.997 1.00 50.69 98 LEU A N 1
ATOM 661 C CA . LEU A 1 98 ? -2.354 -14.498 8.214 1.00 50.69 98 LEU A CA 1
ATOM 662 C C . LEU A 1 98 ? -1.823 -13.148 8.723 1.00 50.69 98 LEU A C 1
ATOM 664 O O . LEU A 1 98 ? -1.316 -13.111 9.840 1.00 50.69 98 LEU A O 1
ATOM 668 N N . ASP A 1 99 ? -1.913 -12.063 7.931 1.00 46.78 99 ASP A N 1
ATOM 669 C CA . ASP A 1 99 ? -1.634 -10.696 8.419 1.00 46.78 99 ASP A CA 1
ATOM 670 C C . ASP A 1 99 ? -2.914 -9.859 8.539 1.00 46.78 99 ASP A C 1
ATOM 672 O O . ASP A 1 99 ? -2.937 -9.013 9.422 1.00 46.78 99 ASP A O 1
ATOM 676 N N . GLY A 1 100 ? -3.985 -10.161 7.794 1.00 46.94 100 GLY A N 1
ATOM 677 C CA . GLY A 1 100 ? -5.343 -9.624 7.990 1.00 46.94 100 GLY A CA 1
ATOM 678 C C . GLY A 1 100 ? -6.088 -10.251 9.169 1.00 46.94 100 GLY A C 1
ATOM 679 O O . GLY A 1 100 ? -7.273 -10.582 9.087 1.00 46.94 100 GLY A O 1
ATOM 680 N N . VAL A 1 101 ? -5.369 -10.474 10.267 1.00 51.41 101 VAL A N 1
ATOM 681 C CA . VAL A 1 101 ? -5.968 -10.841 11.548 1.00 51.41 101 VAL A CA 1
ATOM 682 C C . VAL A 1 101 ? -6.419 -9.537 12.191 1.00 51.41 101 VAL A C 1
ATOM 684 O O . VAL A 1 101 ? -5.626 -8.599 12.284 1.00 51.41 101 VAL A O 1
ATOM 687 N N . ALA A 1 102 ? -7.680 -9.460 12.618 1.00 49.88 102 ALA A N 1
ATOM 688 C CA . ALA A 1 102 ? -8.133 -8.349 13.445 1.00 49.88 102 ALA A CA 1
ATOM 689 C C . ALA A 1 102 ? -7.156 -8.196 14.621 1.00 49.88 102 ALA A C 1
ATOM 691 O O . ALA A 1 102 ? -6.831 -9.183 15.278 1.00 49.88 102 ALA A O 1
ATOM 692 N N . LEU A 1 103 ? -6.662 -6.982 14.871 1.00 56.00 103 LEU A N 1
ATOM 693 C CA . LEU A 1 103 ? -5.848 -6.665 16.050 1.00 56.00 103 LEU A CA 1
ATOM 694 C C . LEU A 1 103 ? -6.745 -6.559 17.303 1.00 56.00 103 LEU A C 1
ATOM 696 O O . LEU A 1 103 ? -6.582 -5.681 18.140 1.00 56.00 103 LEU A O 1
ATOM 700 N N . ASP A 1 104 ? -7.710 -7.469 17.423 1.00 54.72 104 ASP A N 1
ATOM 701 C CA . ASP A 1 104 ? -8.835 -7.414 18.356 1.00 54.72 104 ASP A CA 1
ATOM 702 C C . ASP A 1 104 ? -8.431 -7.386 19.839 1.00 54.72 104 ASP A C 1
ATOM 704 O O . ASP A 1 104 ? -9.149 -6.797 20.649 1.00 54.72 104 ASP A O 1
ATOM 708 N N . ASP A 1 105 ? -7.271 -7.948 20.180 1.00 58.03 105 ASP A N 1
ATOM 709 C CA . ASP A 1 105 ? -6.694 -7.948 21.530 1.00 58.03 105 ASP A CA 1
ATOM 710 C C . ASP A 1 105 ? -5.978 -6.630 21.936 1.00 58.03 105 ASP A C 1
ATOM 712 O O . ASP A 1 105 ? -5.466 -6.530 23.058 1.00 58.03 105 ASP A O 1
ATOM 716 N N . TYR A 1 106 ? -5.902 -5.611 21.068 1.00 62.94 106 TYR A N 1
ATOM 717 C CA . TYR A 1 106 ? -5.178 -4.348 21.324 1.00 62.94 106 TYR A CA 1
ATOM 718 C C . TYR A 1 106 ? -6.095 -3.117 21.300 1.00 62.94 106 TYR A C 1
ATOM 720 O O . TYR A 1 106 ? -7.180 -3.176 20.757 1.00 62.94 106 TYR A O 1
ATOM 728 N N . ASP A 1 107 ? -5.691 -1.976 21.877 1.00 70.31 107 ASP A N 1
ATOM 729 C CA . ASP A 1 107 ? -6.419 -0.700 21.708 1.00 70.31 107 ASP A CA 1
ATOM 730 C C . ASP A 1 107 ? -6.096 -0.092 20.333 1.00 70.31 107 ASP A C 1
ATOM 732 O O . ASP A 1 107 ? -5.165 0.707 20.170 1.00 70.31 107 ASP A O 1
ATOM 736 N N . ASP A 1 108 ? -6.858 -0.505 19.326 1.00 65.19 108 ASP A N 1
ATOM 737 C CA . ASP A 1 108 ? -6.652 -0.118 17.934 1.00 65.19 108 ASP A CA 1
ATOM 738 C C . ASP A 1 108 ? -6.942 1.371 17.725 1.00 65.19 108 ASP A C 1
ATOM 740 O O . ASP A 1 108 ? -6.280 2.040 16.928 1.00 65.19 108 ASP A O 1
ATOM 744 N N . ILE A 1 109 ? -7.881 1.938 18.488 1.00 73.31 109 ILE A N 1
ATOM 745 C CA . ILE A 1 109 ? -8.166 3.378 18.460 1.00 73.31 109 ILE A CA 1
ATOM 746 C C . ILE A 1 109 ? -6.937 4.161 18.944 1.00 73.31 109 ILE A C 1
ATOM 748 O O . ILE A 1 109 ? -6.510 5.120 18.284 1.00 73.31 109 ILE A O 1
ATOM 752 N N . GLY A 1 110 ? -6.326 3.727 20.049 1.00 68.19 110 GLY A N 1
ATOM 753 C CA . GLY A 1 110 ? -5.075 4.289 20.557 1.00 68.19 110 GLY A CA 1
ATOM 754 C C . GLY A 1 110 ? -3.926 4.173 19.564 1.00 68.19 110 GLY A C 1
ATOM 755 O O . GLY A 1 110 ? -3.190 5.139 19.348 1.00 68.19 110 GLY A O 1
ATOM 756 N N . LEU A 1 111 ? -3.802 3.036 18.887 1.00 70.75 111 LEU A N 1
ATOM 757 C CA . LEU A 1 111 ? -2.761 2.801 17.887 1.00 70.75 111 LEU A CA 1
ATOM 758 C C . LEU A 1 111 ? -2.949 3.658 16.616 1.00 70.75 111 LEU A C 1
ATOM 760 O O . LEU A 1 111 ? -1.968 4.216 16.111 1.00 70.75 111 LEU A O 1
ATOM 764 N N . VAL A 1 112 ? -4.181 3.862 16.129 1.00 77.81 112 VAL A N 1
ATOM 765 C CA . VAL A 1 112 ? -4.470 4.811 15.027 1.00 77.81 112 VAL A CA 1
ATOM 766 C C . VAL A 1 112 ? -4.063 6.230 15.423 1.00 77.81 112 VAL A C 1
ATOM 768 O O . VAL A 1 112 ? -3.450 6.961 14.633 1.00 77.81 112 VAL A O 1
ATOM 771 N N . ARG A 1 113 ? -4.362 6.628 16.662 1.00 71.00 113 ARG A N 1
ATOM 772 C CA . ARG A 1 113 ? -4.009 7.956 17.170 1.00 71.00 113 ARG A CA 1
ATOM 773 C C . ARG A 1 113 ? -2.498 8.127 17.335 1.00 71.00 113 ARG A C 1
ATOM 775 O O . ARG A 1 113 ? -1.962 9.166 16.946 1.00 71.00 113 ARG A O 1
ATOM 782 N N . ALA A 1 114 ? -1.802 7.100 17.820 1.00 68.69 114 ALA A N 1
ATOM 783 C CA . ALA A 1 114 ? -0.345 7.066 17.908 1.00 68.69 114 ALA A CA 1
ATOM 784 C C . ALA A 1 114 ? 0.315 7.152 16.519 1.00 68.69 114 ALA A C 1
ATOM 786 O O . ALA A 1 114 ? 1.301 7.875 16.344 1.00 68.69 114 ALA A O 1
ATOM 787 N N . HIS A 1 115 ? -0.261 6.499 15.502 1.00 73.81 115 HIS A N 1
ATOM 788 C CA . HIS A 1 115 ? 0.202 6.622 14.120 1.00 73.81 115 HIS A CA 1
ATOM 789 C C . HIS A 1 115 ? 0.089 8.072 13.618 1.00 73.81 115 HIS A C 1
ATOM 791 O O . HIS A 1 115 ? 1.063 8.615 13.085 1.00 73.81 115 HIS A O 1
ATOM 797 N N . GLN A 1 116 ? -1.066 8.715 13.837 1.00 65.38 116 GLN A N 1
ATOM 798 C CA . GLN A 1 116 ? -1.293 10.121 13.480 1.00 65.38 116 GLN A CA 1
ATOM 799 C C . GLN A 1 116 ? -0.314 11.062 14.196 1.00 65.38 116 GLN A C 1
ATOM 801 O O . GLN A 1 116 ? 0.267 11.939 13.551 1.00 65.38 116 GLN A O 1
ATOM 806 N N . ALA A 1 117 ? -0.089 10.866 15.498 1.00 66.25 117 ALA A N 1
ATOM 807 C CA . ALA A 1 117 ? 0.844 11.664 16.292 1.00 66.25 117 ALA A CA 1
ATOM 808 C C . ALA A 1 117 ? 2.288 11.539 15.793 1.00 66.25 117 ALA A C 1
ATOM 810 O O . ALA A 1 117 ? 2.946 12.556 15.567 1.00 66.25 117 ALA A O 1
ATOM 811 N N . HIS A 1 118 ? 2.758 10.313 15.540 1.00 67.62 118 HIS A N 1
ATOM 812 C CA . HIS A 1 118 ? 4.114 10.075 15.035 1.00 67.62 118 HIS A CA 1
ATOM 813 C C . HIS A 1 118 ? 4.327 10.695 13.651 1.00 67.62 118 HIS A C 1
ATOM 815 O O . HIS A 1 118 ? 5.358 11.317 13.398 1.00 67.62 118 HIS A O 1
ATOM 821 N N . ARG A 1 119 ? 3.345 10.577 12.745 1.00 63.94 119 ARG A N 1
ATOM 822 C CA . ARG A 1 119 ? 3.498 11.068 11.368 1.00 63.94 119 ARG A CA 1
ATOM 823 C C . ARG A 1 119 ? 3.386 12.586 11.251 1.00 63.94 119 ARG A C 1
ATOM 825 O O . ARG A 1 119 ? 4.072 13.171 10.414 1.00 63.94 119 ARG A O 1
ATOM 832 N N . SER A 1 120 ? 2.531 13.206 12.062 1.00 59.31 120 SER A N 1
ATOM 833 C CA . SER A 1 120 ? 2.308 14.659 12.056 1.00 59.31 120 SER A CA 1
ATOM 834 C C . SER A 1 120 ? 3.253 15.432 12.983 1.00 59.31 120 SER A C 1
ATOM 836 O O . SER A 1 120 ? 3.276 16.661 12.931 1.00 59.31 120 SER A O 1
ATOM 838 N N . GLY A 1 121 ? 3.994 14.748 13.865 1.00 58.50 121 GLY A N 1
ATOM 839 C CA . GLY A 1 121 ? 4.723 15.399 14.958 1.00 58.50 121 GLY A CA 1
ATOM 840 C C . GLY A 1 121 ? 3.794 16.133 15.935 1.00 58.50 121 GLY A C 1
ATOM 841 O O . GLY A 1 121 ? 4.210 17.107 16.557 1.00 58.50 121 GLY A O 1
ATOM 842 N N . GLY A 1 122 ? 2.522 15.722 16.014 1.00 57.16 122 GLY A N 1
ATOM 843 C CA . GLY A 1 122 ? 1.481 16.358 16.830 1.00 57.16 122 GLY A CA 1
ATOM 844 C C . GLY A 1 122 ? 0.877 17.640 16.239 1.00 57.16 122 GLY A C 1
ATOM 845 O O . GLY A 1 122 ? 0.001 18.246 16.857 1.00 57.16 122 GLY A O 1
ATOM 846 N N . ILE A 1 123 ? 1.304 18.075 15.050 1.00 45.28 123 ILE A N 1
ATOM 847 C CA . ILE A 1 123 ? 0.826 19.317 14.429 1.00 45.28 123 ILE A CA 1
ATOM 848 C C . ILE A 1 123 ? -0.590 19.113 13.867 1.00 45.28 123 ILE A C 1
ATOM 850 O O . ILE A 1 123 ? -0.821 18.238 13.037 1.00 45.28 123 ILE A O 1
ATOM 854 N N . GLY A 1 124 ? -1.542 19.951 14.294 1.00 44.62 124 GLY A N 1
ATOM 855 C CA . GLY A 1 124 ? -2.929 19.933 13.802 1.00 44.62 124 GLY A CA 1
ATOM 856 C C . GLY A 1 124 ? -3.843 18.897 14.467 1.00 44.62 124 GLY A C 1
ATOM 857 O O . GLY A 1 124 ? -5.013 18.792 14.101 1.00 44.62 124 GLY A O 1
ATOM 858 N N . MET A 1 125 ? -3.353 18.159 15.465 1.00 46.53 125 MET A N 1
ATOM 859 C CA . MET A 1 125 ? -4.192 17.274 16.270 1.00 46.53 125 MET A CA 1
ATOM 860 C C . MET A 1 125 ? -4.958 18.098 17.310 1.00 46.53 125 MET A C 1
ATOM 862 O O . MET A 1 125 ? -4.363 18.692 18.205 1.00 46.53 125 MET A O 1
ATOM 866 N N . ALA A 1 126 ? -6.289 18.134 17.207 1.00 47.44 126 ALA A N 1
ATOM 867 C CA . ALA A 1 126 ? -7.128 18.644 18.287 1.00 47.44 126 ALA A CA 1
ATOM 868 C C . ALA A 1 126 ? -6.982 17.700 19.489 1.00 47.44 126 ALA A C 1
ATOM 870 O O . ALA A 1 126 ? -7.516 16.590 19.460 1.00 47.44 126 ALA A O 1
ATOM 871 N N . MET A 1 127 ? -6.210 18.117 20.495 1.00 50.31 127 MET A N 1
ATOM 872 C CA . MET A 1 127 ? -6.050 17.364 21.735 1.00 50.31 127 MET A CA 1
ATOM 873 C C . MET A 1 127 ? -7.347 17.435 22.531 1.00 50.31 127 MET A C 1
ATOM 875 O O . MET A 1 127 ? -7.829 18.522 22.861 1.00 50.31 127 MET A O 1
ATOM 879 N N . THR A 1 128 ? -7.931 16.278 22.819 1.00 56.69 128 THR A N 1
ATOM 880 C CA . THR A 1 128 ? -9.124 16.190 23.669 1.00 56.69 128 THR A CA 1
ATOM 881 C C . THR A 1 128 ? -8.755 15.565 25.007 1.00 56.69 128 THR A C 1
ATOM 883 O O . THR A 1 128 ? -7.768 14.845 25.104 1.00 56.69 128 THR A O 1
ATOM 886 N N . LYS A 1 129 ? -9.584 15.770 26.038 1.00 51.94 129 LYS A N 1
ATOM 887 C CA . LYS A 1 129 ? -9.427 15.114 27.353 1.00 51.94 129 LYS A CA 1
ATOM 888 C C . LYS A 1 129 ? -9.368 13.575 27.294 1.00 51.94 129 LYS A C 1
ATOM 890 O O . LYS A 1 129 ? -9.071 12.940 28.293 1.00 51.94 129 LYS A O 1
ATOM 895 N N . TRP A 1 130 ? -9.705 12.981 26.150 1.00 50.38 130 TRP A N 1
ATOM 896 C CA . TRP A 1 130 ? -9.691 11.540 25.919 1.00 50.38 130 TRP A CA 1
ATOM 897 C C . TRP A 1 130 ? -8.355 11.037 25.361 1.00 50.38 130 TRP A C 1
ATOM 899 O O . TRP A 1 130 ? -8.099 9.843 25.448 1.00 50.38 130 TRP A O 1
ATOM 909 N N . ASP A 1 131 ? -7.485 11.923 24.857 1.00 54.66 131 ASP A N 1
ATOM 910 C CA . ASP A 1 131 ? -6.131 11.539 24.430 1.00 54.66 131 ASP A CA 1
ATOM 911 C C . ASP A 1 131 ? -5.260 11.128 25.644 1.00 54.66 131 ASP A C 1
ATOM 913 O O . ASP A 1 131 ? -4.353 10.320 25.492 1.00 54.66 131 ASP A O 1
ATOM 917 N N . GLU A 1 132 ? -5.571 11.599 26.864 1.00 57.97 132 GLU A N 1
ATOM 918 C CA . GLU A 1 132 ? -4.901 11.181 28.115 1.00 57.97 132 GLU A CA 1
ATOM 919 C C . GLU A 1 132 ? -5.137 9.702 28.471 1.00 57.97 132 GLU A C 1
ATOM 921 O O . GLU A 1 132 ? -4.364 9.119 29.229 1.00 57.97 132 GLU A O 1
ATOM 926 N N . ALA A 1 133 ? -6.203 9.095 27.939 1.00 54.62 133 ALA A N 1
ATOM 927 C CA . ALA A 1 133 ? -6.537 7.693 28.179 1.00 54.62 133 ALA A CA 1
ATOM 928 C C . ALA A 1 133 ? -5.834 6.730 27.207 1.00 54.62 133 ALA A C 1
ATOM 930 O O . ALA A 1 133 ? -5.854 5.522 27.437 1.00 54.62 133 ALA A O 1
ATOM 931 N N . LEU A 1 134 ? -5.218 7.242 26.137 1.00 63.53 134 LEU A N 1
ATOM 932 C CA . LEU A 1 134 ? -4.568 6.420 25.119 1.00 63.53 134 LEU A CA 1
ATOM 933 C C . LEU A 1 134 ? -3.135 6.108 25.561 1.00 63.53 134 LEU A C 1
ATOM 935 O O . LEU A 1 134 ? -2.308 7.005 25.717 1.00 63.53 134 LEU A O 1
ATOM 939 N N . THR A 1 135 ? -2.829 4.828 25.765 1.00 69.56 135 THR A N 1
ATOM 940 C CA . THR A 1 135 ? -1.506 4.385 26.247 1.00 69.56 135 THR A CA 1
ATOM 941 C C . THR A 1 135 ? -0.544 3.993 25.128 1.00 69.56 135 THR A C 1
ATOM 943 O O . THR A 1 135 ? 0.641 3.795 25.388 1.00 69.56 135 THR A O 1
ATOM 946 N N . ALA A 1 136 ? -1.044 3.855 23.899 1.00 74.00 136 ALA A N 1
ATOM 947 C CA . ALA A 1 136 ? -0.270 3.385 22.758 1.00 74.00 136 ALA A CA 1
ATOM 948 C C . ALA A 1 136 ? 0.734 4.436 22.257 1.00 74.00 136 ALA A C 1
ATOM 950 O O . ALA A 1 136 ? 0.440 5.633 22.198 1.00 74.00 136 ALA A O 1
ATOM 951 N N . ASN A 1 137 ? 1.916 3.982 21.842 1.00 75.44 137 ASN A N 1
ATOM 952 C CA . ASN A 1 137 ? 2.986 4.844 21.330 1.00 75.44 137 ASN A CA 1
ATOM 953 C C . ASN A 1 137 ? 3.647 4.277 20.054 1.00 75.44 137 ASN A C 1
ATOM 955 O O . ASN A 1 137 ? 3.209 3.278 19.477 1.00 75.44 137 ASN A O 1
ATOM 959 N N . LYS A 1 138 ? 4.700 4.948 19.568 1.00 76.12 138 LYS A N 1
ATOM 960 C CA . LYS A 1 138 ? 5.441 4.537 18.364 1.00 76.12 138 LYS A CA 1
ATOM 961 C C . LYS A 1 138 ? 6.052 3.142 18.533 1.00 76.12 138 LYS A C 1
ATOM 963 O O . LYS A 1 138 ? 6.071 2.356 17.589 1.00 76.12 138 LYS A O 1
ATOM 968 N N . GLU A 1 139 ? 6.549 2.837 19.719 1.00 79.31 139 GLU A N 1
ATOM 969 C CA . GLU A 1 139 ? 7.220 1.591 20.067 1.00 79.31 139 GLU A CA 1
ATOM 970 C C . GLU A 1 139 ? 6.235 0.419 20.050 1.00 79.31 139 GLU A C 1
ATOM 972 O O . GLU A 1 139 ? 6.591 -0.662 19.579 1.00 79.31 139 GLU A O 1
ATOM 977 N N . ASP A 1 140 ? 4.979 0.643 20.442 1.00 78.44 140 ASP A N 1
ATOM 978 C CA . ASP A 1 140 ? 3.900 -0.328 20.251 1.00 78.44 140 ASP A CA 1
ATOM 979 C C . ASP A 1 140 ? 3.617 -0.586 18.772 1.00 78.44 140 ASP A C 1
ATOM 981 O O . ASP A 1 140 ? 3.500 -1.737 18.356 1.00 78.44 140 ASP A O 1
ATOM 985 N N . LEU A 1 141 ? 3.586 0.461 17.946 1.00 76.75 141 LEU A N 1
ATOM 986 C CA . LEU A 1 141 ? 3.381 0.311 16.503 1.00 76.75 141 LEU A CA 1
ATOM 987 C C . LEU A 1 141 ? 4.554 -0.405 15.808 1.00 76.75 141 LEU A C 1
ATOM 989 O O . LEU A 1 141 ? 4.331 -1.131 14.838 1.00 76.75 141 LEU A O 1
ATOM 993 N N . ILE A 1 142 ? 5.789 -0.240 16.296 1.00 76.69 142 ILE A N 1
ATOM 994 C CA . ILE A 1 142 ? 6.952 -1.021 15.837 1.00 76.69 142 ILE A CA 1
ATOM 995 C C . ILE A 1 142 ? 6.816 -2.477 16.294 1.00 76.69 142 ILE A C 1
ATOM 997 O O . ILE A 1 142 ? 6.980 -3.393 15.489 1.00 76.69 142 ILE A O 1
ATOM 1001 N N . ARG A 1 143 ? 6.483 -2.706 17.571 1.00 79.38 143 ARG A N 1
ATOM 1002 C CA . ARG A 1 143 ? 6.290 -4.048 18.145 1.00 79.38 143 ARG A CA 1
ATOM 1003 C C . ARG A 1 143 ? 5.218 -4.841 17.398 1.00 79.38 143 ARG A C 1
ATOM 1005 O O . ARG A 1 143 ? 5.378 -6.044 17.216 1.00 79.38 143 ARG A O 1
ATOM 1012 N N . LEU A 1 144 ? 4.149 -4.175 16.969 1.00 71.75 144 LEU A N 1
ATOM 1013 C CA . LEU A 1 144 ? 3.032 -4.773 16.233 1.00 71.75 144 LEU A CA 1
ATOM 1014 C C . LEU A 1 144 ? 3.278 -4.870 14.715 1.00 71.75 144 LEU A C 1
ATOM 1016 O O . LEU A 1 144 ? 2.417 -5.353 13.985 1.00 71.75 144 LEU A O 1
ATOM 1020 N N . GLY A 1 145 ? 4.435 -4.420 14.216 1.00 70.94 145 GLY A N 1
ATOM 1021 C CA . GLY A 1 145 ? 4.784 -4.496 12.792 1.00 70.94 145 GLY A CA 1
ATOM 1022 C C . GLY A 1 145 ? 4.004 -3.533 11.892 1.00 70.94 145 GLY A C 1
ATOM 1023 O O . GLY A 1 145 ? 4.079 -3.636 10.665 1.00 70.94 145 GLY A O 1
ATOM 1024 N N . VAL A 1 146 ? 3.272 -2.583 12.484 1.00 76.06 146 VAL A N 1
ATOM 1025 C CA . VAL A 1 146 ? 2.637 -1.478 11.757 1.00 76.06 146 VAL A CA 1
ATOM 1026 C C . VAL A 1 146 ? 3.719 -0.552 11.210 1.00 76.06 146 VAL A C 1
ATOM 1028 O O . VAL A 1 146 ? 3.655 -0.150 10.052 1.00 76.06 146 VAL A O 1
ATOM 1031 N N . TYR A 1 147 ? 4.748 -0.268 12.009 1.00 73.88 147 TYR A N 1
ATOM 1032 C CA . TYR A 1 147 ? 5.972 0.393 11.566 1.00 73.88 147 TYR A CA 1
ATOM 1033 C C . TYR A 1 147 ? 7.107 -0.616 11.349 1.00 73.88 147 TYR A C 1
ATOM 1035 O O . TYR A 1 147 ? 7.221 -1.614 12.058 1.00 73.88 147 TYR A O 1
ATOM 1043 N N . GLY A 1 148 ? 7.984 -0.318 10.387 1.00 65.31 148 GLY A N 1
ATOM 1044 C CA . GLY A 1 148 ? 9.290 -0.964 10.277 1.00 65.31 148 GLY A CA 1
ATOM 1045 C C . GLY A 1 148 ? 10.163 -0.669 11.501 1.00 65.31 148 GLY A C 1
ATOM 1046 O O . GLY A 1 148 ? 9.861 0.220 12.295 1.00 65.31 148 GLY A O 1
ATOM 1047 N N . SER A 1 149 ? 11.273 -1.391 11.648 1.00 75.50 149 SER A N 1
ATOM 1048 C CA . SER A 1 149 ? 12.108 -1.384 12.861 1.00 75.50 149 SER A CA 1
ATOM 1049 C C . SER A 1 149 ? 12.639 -0.010 13.300 1.00 75.50 149 SER A C 1
ATOM 1051 O O . SER A 1 149 ? 12.972 0.166 14.466 1.00 75.50 149 SER A O 1
ATOM 1053 N N . ASP A 1 150 ? 12.734 0.961 12.391 1.00 73.56 150 ASP A N 1
ATOM 1054 C CA . ASP A 1 150 ? 13.164 2.341 12.663 1.00 73.56 150 ASP A CA 1
ATOM 1055 C C . ASP A 1 150 ? 11.992 3.354 12.708 1.00 73.56 150 ASP A C 1
ATOM 1057 O O . ASP A 1 150 ? 12.150 4.515 13.112 1.00 73.56 150 ASP A O 1
ATOM 1061 N N . GLY A 1 151 ? 10.788 2.919 12.328 1.00 67.62 151 GLY A N 1
ATOM 1062 C CA . GLY A 1 151 ? 9.591 3.745 12.206 1.00 67.62 151 GLY A CA 1
ATOM 1063 C C . GLY A 1 151 ? 9.611 4.758 11.063 1.00 67.62 151 GLY A C 1
ATOM 1064 O O . GLY A 1 151 ? 8.878 5.748 11.138 1.00 67.62 151 GLY A O 1
ATOM 1065 N N . SER A 1 152 ? 10.447 4.550 10.040 1.00 60.22 152 SER A N 1
ATOM 1066 C CA . SER A 1 152 ? 10.507 5.410 8.848 1.00 60.22 152 SER A CA 1
ATOM 1067 C C . SER A 1 152 ? 9.446 5.048 7.802 1.00 60.22 152 SER A C 1
ATOM 1069 O O . SER A 1 152 ? 8.892 5.927 7.140 1.00 60.22 152 SER A O 1
ATOM 1071 N N . LEU A 1 153 ? 9.122 3.758 7.696 1.00 60.03 153 LEU A N 1
ATOM 1072 C CA . LEU A 1 153 ? 8.128 3.193 6.786 1.00 60.03 153 LEU A CA 1
ATOM 1073 C C . LEU A 1 153 ? 7.078 2.423 7.584 1.00 60.03 153 LEU A C 1
ATOM 1075 O O . LEU A 1 153 ? 7.403 1.815 8.604 1.00 60.03 153 LEU A O 1
ATOM 1079 N N . TYR A 1 154 ? 5.834 2.422 7.113 1.00 66.50 154 TYR A N 1
ATOM 1080 C CA . TYR A 1 154 ? 4.756 1.637 7.711 1.00 66.50 154 TYR A CA 1
ATOM 1081 C C . TYR A 1 154 ? 4.227 0.598 6.724 1.00 66.50 154 TYR A C 1
ATOM 1083 O O . TYR A 1 154 ? 4.253 0.796 5.507 1.00 66.50 1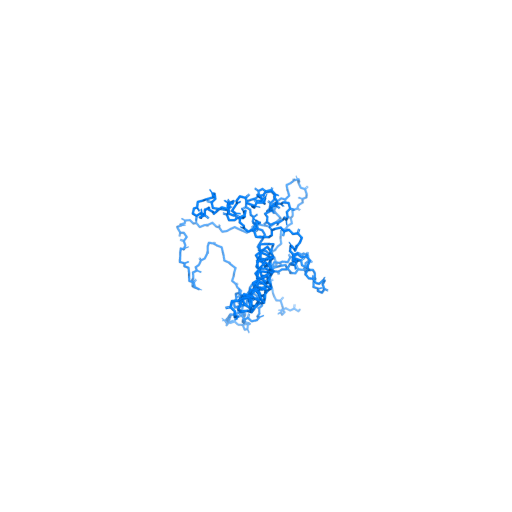54 TYR A O 1
ATOM 1091 N N . ASN A 1 155 ? 3.761 -0.526 7.255 1.00 72.00 155 ASN A N 1
ATOM 1092 C CA . ASN A 1 155 ? 3.136 -1.581 6.479 1.00 72.00 155 ASN A CA 1
ATOM 1093 C C . ASN A 1 155 ? 1.671 -1.205 6.213 1.00 72.00 155 ASN A C 1
ATOM 1095 O O . ASN A 1 155 ? 0.860 -1.135 7.133 1.00 72.00 155 ASN A O 1
ATOM 1099 N N . VAL A 1 156 ? 1.332 -0.962 4.945 1.00 74.88 156 VAL A N 1
ATOM 1100 C CA . VAL A 1 156 ? -0.015 -0.537 4.526 1.00 74.88 156 VAL A CA 1
ATOM 1101 C C . VAL A 1 156 ? -1.082 -1.587 4.848 1.00 74.88 156 VAL A C 1
ATOM 1103 O O . VAL A 1 156 ? -2.196 -1.216 5.196 1.00 74.88 156 VAL A O 1
ATOM 1106 N N . GLN A 1 157 ? -0.753 -2.880 4.778 1.00 67.44 157 GLN A N 1
ATOM 1107 C CA . GLN A 1 157 ? -1.703 -3.945 5.128 1.00 67.44 157 GLN A CA 1
ATOM 1108 C C . GLN A 1 157 ? -2.021 -3.881 6.624 1.00 67.44 157 GLN A C 1
ATOM 1110 O O . GLN A 1 157 ? -3.168 -3.658 6.988 1.00 67.44 157 GLN A O 1
ATOM 1115 N N . ARG A 1 158 ? -0.981 -3.865 7.468 1.00 69.75 158 ARG A N 1
ATOM 1116 C CA . ARG A 1 158 ? -1.134 -3.716 8.925 1.00 69.75 158 ARG A CA 1
ATOM 1117 C C . ARG A 1 158 ? -1.839 -2.423 9.330 1.00 69.75 158 ARG A C 1
ATOM 1119 O O . ARG A 1 158 ? -2.544 -2.398 10.331 1.00 69.75 158 ARG A O 1
ATOM 1126 N N . MET A 1 159 ? -1.664 -1.347 8.563 1.00 76.25 159 MET A N 1
ATOM 1127 C CA . MET A 1 159 ? -2.404 -0.103 8.775 1.00 76.25 159 MET A CA 1
ATOM 1128 C C . MET A 1 159 ? -3.900 -0.265 8.486 1.00 76.25 159 MET A C 1
ATOM 1130 O O . MET A 1 159 ? -4.721 0.265 9.227 1.00 76.25 159 MET A O 1
ATOM 1134 N N . ASN A 1 160 ? -4.268 -0.993 7.432 1.00 73.38 160 ASN A N 1
ATOM 1135 C CA . ASN A 1 160 ? -5.671 -1.272 7.131 1.00 73.38 160 ASN A CA 1
ATOM 1136 C C . ASN A 1 160 ? -6.310 -2.153 8.210 1.00 73.38 160 ASN A C 1
ATOM 1138 O O . ASN A 1 160 ? -7.441 -1.876 8.607 1.00 73.38 160 ASN A O 1
ATOM 1142 N N . ASP A 1 161 ? -5.579 -3.146 8.719 1.00 70.62 161 ASP A N 1
ATOM 1143 C CA . ASP A 1 161 ? -6.049 -4.009 9.811 1.00 70.62 161 ASP A CA 1
ATOM 1144 C C . ASP A 1 161 ? -6.292 -3.192 11.081 1.00 70.62 161 ASP A C 1
ATOM 1146 O O . ASP A 1 161 ? -7.354 -3.283 11.695 1.00 70.62 161 ASP A O 1
ATOM 1150 N N . LEU A 1 162 ? -5.343 -2.313 11.408 1.00 78.50 162 LEU A N 1
ATOM 1151 C CA . LEU A 1 162 ? -5.443 -1.382 12.523 1.00 78.50 162 LEU A CA 1
ATOM 1152 C C . LEU A 1 162 ? -6.655 -0.442 12.394 1.00 78.50 162 LEU A C 1
ATOM 1154 O O . LEU A 1 162 ? -7.409 -0.250 13.347 1.00 78.50 162 LEU A O 1
ATOM 1158 N N . LEU A 1 163 ? -6.877 0.137 11.211 1.00 76.88 163 LEU A N 1
ATOM 1159 C CA . LEU A 1 163 ? -8.042 0.989 10.958 1.00 76.88 163 LEU A CA 1
ATOM 1160 C C . LEU A 1 163 ? -9.356 0.202 11.073 1.00 76.88 163 LEU A C 1
ATOM 1162 O O . LEU A 1 163 ? -10.322 0.707 11.646 1.00 76.88 163 LEU A O 1
ATOM 1166 N N . GLY A 1 164 ? -9.393 -1.026 10.552 1.00 71.25 164 GLY A N 1
ATOM 1167 C CA . GLY A 1 164 ? -10.549 -1.917 10.661 1.00 71.25 164 GLY A CA 1
ATOM 1168 C C . GLY A 1 164 ? -10.877 -2.269 12.113 1.00 71.25 164 GLY A C 1
ATOM 1169 O O . GLY A 1 164 ? -12.035 -2.166 12.524 1.00 71.25 164 GLY A O 1
ATOM 1170 N N . GLY A 1 165 ? -9.856 -2.604 12.901 1.00 72.25 165 GLY A N 1
ATOM 1171 C CA . GLY A 1 165 ? -9.979 -2.883 14.329 1.00 72.25 165 GLY A CA 1
ATOM 1172 C C . GLY A 1 165 ? -10.491 -1.682 15.128 1.00 72.25 165 GLY A C 1
ATOM 1173 O O . GLY A 1 165 ? -11.479 -1.795 15.855 1.00 72.25 165 GLY A O 1
ATOM 1174 N N . ALA A 1 166 ? -9.942 -0.487 14.884 1.00 75.62 166 ALA A N 1
ATOM 1175 C CA . ALA A 1 166 ? -10.384 0.744 15.544 1.00 75.62 166 ALA A CA 1
ATOM 1176 C C . ALA A 1 166 ? -11.867 1.060 15.268 1.00 75.62 166 ALA A C 1
ATOM 1178 O O . ALA A 1 166 ? -12.613 1.448 16.172 1.00 75.62 166 ALA A O 1
ATOM 1179 N N . ILE A 1 167 ? -12.319 0.861 14.023 1.00 75.19 167 ILE A N 1
ATOM 1180 C CA . ILE A 1 167 ? -13.732 1.020 13.643 1.00 75.19 167 ILE A CA 1
ATOM 1181 C C . ILE A 1 167 ? -14.614 0.028 14.410 1.00 75.19 167 ILE A C 1
ATOM 1183 O O . ILE A 1 167 ? -15.680 0.401 14.907 1.00 75.19 167 ILE A O 1
ATOM 1187 N N . TRP A 1 168 ? -14.180 -1.227 14.517 1.00 73.62 168 TRP A N 1
ATOM 1188 C CA . TRP A 1 168 ? -14.932 -2.268 15.209 1.00 73.62 168 TRP A CA 1
ATOM 1189 C C . TRP A 1 168 ? -15.042 -2.010 16.715 1.00 73.62 168 TRP A C 1
ATOM 1191 O O . TRP A 1 168 ? -16.133 -2.099 17.281 1.00 73.62 168 TRP A O 1
ATOM 1201 N N . GLN A 1 169 ? -13.953 -1.597 17.357 1.00 78.31 169 GLN A N 1
ATOM 1202 C CA . GLN A 1 169 ? -13.955 -1.228 18.774 1.00 78.31 169 GLN A CA 1
ATOM 1203 C C . GLN A 1 169 ? -14.903 -0.067 19.053 1.00 78.31 169 GLN A C 1
ATOM 1205 O O . GLN A 1 169 ? -15.703 -0.117 19.992 1.00 78.31 169 GLN A O 1
ATOM 1210 N N . GLN A 1 170 ? -14.887 0.946 18.184 1.00 81.38 170 GLN A N 1
ATOM 1211 C CA . GLN A 1 170 ? -15.818 2.060 18.280 1.00 81.38 170 GLN A CA 1
ATOM 1212 C C . GLN A 1 170 ? -17.274 1.598 18.113 1.00 81.38 170 GLN A C 1
ATOM 1214 O O . GLN A 1 170 ? -18.160 2.088 18.817 1.00 81.38 170 GLN A O 1
ATOM 1219 N N . HIS A 1 171 ? -17.534 0.646 17.211 1.00 77.12 171 HIS A N 1
ATOM 1220 C CA . HIS A 1 171 ? -18.862 0.061 17.036 1.00 77.12 171 HIS A CA 1
ATOM 1221 C C . HIS A 1 171 ? -19.340 -0.670 18.300 1.00 77.12 171 HIS A C 1
ATOM 1223 O O . HIS A 1 171 ? -20.461 -0.421 18.747 1.00 77.12 171 HIS A O 1
ATOM 1229 N N . ILE A 1 172 ? -18.490 -1.497 18.920 1.00 80.69 172 ILE A N 1
ATOM 1230 C CA . ILE A 1 172 ? -18.805 -2.189 20.183 1.00 80.69 172 ILE A CA 1
ATOM 1231 C C . ILE A 1 172 ? -19.126 -1.179 21.288 1.00 80.69 172 ILE A C 1
ATOM 1233 O O . ILE A 1 172 ? -20.156 -1.298 21.954 1.00 80.69 172 ILE A O 1
ATOM 1237 N N . ALA A 1 173 ? -18.281 -0.159 21.463 1.00 84.94 173 ALA A N 1
ATOM 1238 C CA . ALA A 1 173 ? -18.500 0.874 22.472 1.00 84.94 173 ALA A CA 1
ATOM 1239 C C . ALA A 1 173 ? -19.832 1.613 22.251 1.00 84.94 173 ALA A C 1
ATOM 1241 O O . ALA A 1 173 ? -20.573 1.871 23.202 1.00 84.94 173 ALA A O 1
ATOM 1242 N N . HIS A 1 174 ? -20.170 1.909 20.993 1.00 85.50 174 HIS A N 1
ATOM 1243 C CA . HIS A 1 174 ? -21.432 2.555 20.643 1.00 85.50 174 HIS A CA 1
ATOM 1244 C C . HIS A 1 174 ? -22.646 1.662 20.936 1.00 85.50 174 HIS A C 1
ATOM 1246 O O . HIS A 1 174 ? -23.628 2.141 21.500 1.00 85.50 174 HIS A O 1
ATOM 1252 N N . MET A 1 175 ? -22.572 0.365 20.626 1.00 86.50 175 MET A N 1
ATOM 1253 C CA . MET A 1 175 ? -23.630 -0.596 20.958 1.00 86.50 175 MET A CA 1
ATOM 1254 C C . MET A 1 175 ? -23.844 -0.713 22.473 1.00 86.50 175 MET A C 1
ATOM 1256 O O . MET A 1 175 ? -24.984 -0.665 22.932 1.00 86.50 175 MET A O 1
ATOM 1260 N N . GLY A 1 176 ? -22.767 -0.754 23.265 1.00 89.44 176 GLY A N 1
ATOM 1261 C CA . GLY A 1 176 ? -22.871 -0.766 24.728 1.00 89.44 176 GLY A CA 1
ATOM 1262 C C . GLY A 1 176 ? -23.520 0.500 25.306 1.00 89.44 176 GLY A C 1
ATOM 1263 O O . GLY A 1 176 ? -24.264 0.426 26.285 1.00 89.44 176 GLY A O 1
ATOM 1264 N N . LEU A 1 177 ? -23.293 1.666 24.690 1.00 90.88 177 LEU A N 1
ATOM 1265 C CA . LEU A 1 177 ? -23.982 2.906 25.070 1.00 90.88 177 LEU A CA 1
ATOM 1266 C C . LEU A 1 177 ? -25.480 2.857 24.748 1.00 90.88 177 LEU A C 1
ATOM 1268 O O . LEU A 1 177 ? -26.279 3.315 25.563 1.00 90.88 177 LEU A O 1
ATOM 1272 N N . VAL A 1 178 ? -25.866 2.292 23.599 1.00 91.25 178 VAL A N 1
ATOM 1273 C CA . VAL A 1 178 ? -27.282 2.108 23.234 1.00 91.25 178 VAL A CA 1
ATOM 1274 C C . VAL A 1 178 ? -27.993 1.239 24.273 1.00 91.25 178 VAL A C 1
ATOM 1276 O O . VAL A 1 178 ? -29.025 1.649 24.800 1.00 91.25 178 VAL A O 1
ATOM 1279 N N . GLU A 1 179 ? -27.400 0.107 24.662 1.00 90.69 179 GLU A N 1
ATOM 1280 C CA . GLU A 1 179 ? -27.972 -0.778 25.688 1.00 90.69 179 GLU A CA 1
ATOM 1281 C C . GLU A 1 179 ? -28.150 -0.073 27.044 1.00 90.69 179 GLU A C 1
ATOM 1283 O O . GLU A 1 179 ? -29.185 -0.216 27.703 1.00 90.69 179 GLU A O 1
ATOM 1288 N N . GLN A 1 180 ? -27.167 0.732 27.463 1.00 92.69 180 GLN A N 1
ATOM 1289 C CA . GLN A 1 180 ? -27.266 1.513 28.700 1.00 92.69 180 GLN A CA 1
ATOM 1290 C C . GLN A 1 180 ? -28.368 2.578 28.629 1.00 92.69 180 GLN A C 1
ATOM 1292 O O . GLN A 1 180 ? -29.105 2.763 29.602 1.00 92.69 180 GLN A O 1
ATOM 1297 N N . VAL A 1 181 ? -28.510 3.267 27.493 1.00 92.12 181 VAL A N 1
ATOM 1298 C CA . VAL A 1 181 ? -29.570 4.264 27.275 1.00 92.12 181 VAL A CA 1
ATOM 1299 C C . VAL A 1 181 ? -30.950 3.608 27.301 1.00 92.12 181 VAL A C 1
ATOM 1301 O O . VAL A 1 181 ? -31.864 4.152 27.927 1.00 92.12 181 VAL A O 1
ATOM 1304 N N . ASP A 1 182 ? -31.107 2.430 26.705 1.00 92.56 182 ASP A N 1
ATOM 1305 C CA . ASP A 1 182 ? -32.368 1.681 26.715 1.00 92.56 182 ASP A CA 1
ATOM 1306 C C . ASP A 1 182 ? -32.746 1.225 28.132 1.00 92.56 182 ASP A C 1
ATOM 1308 O O . ASP A 1 182 ? -33.901 1.361 28.567 1.00 92.56 182 ASP A O 1
ATOM 1312 N N . ALA A 1 183 ? -31.761 0.749 28.899 1.00 93.00 183 ALA A N 1
ATOM 1313 C CA . ALA A 1 183 ? -31.949 0.374 30.295 1.00 93.00 183 ALA A CA 1
ATOM 1314 C C . ALA A 1 183 ? -32.351 1.579 31.162 1.00 93.00 183 ALA A C 1
ATOM 1316 O O . ALA A 1 183 ? -33.316 1.497 31.929 1.00 93.00 183 ALA A O 1
ATOM 1317 N N . LEU A 1 184 ? -31.664 2.716 31.013 1.00 93.38 184 LEU A N 1
ATOM 1318 C CA . LEU A 1 184 ? -31.982 3.952 31.733 1.00 93.38 184 LEU A CA 1
ATOM 1319 C C . LEU A 1 184 ? -33.361 4.493 31.355 1.00 93.38 184 LEU A C 1
ATOM 1321 O O . LEU A 1 184 ? -34.122 4.901 32.232 1.00 93.38 184 LEU A O 1
ATOM 1325 N N . THR A 1 185 ? -33.716 4.446 30.073 1.00 93.38 185 THR A N 1
ATOM 1326 C CA . THR A 1 185 ? -35.038 4.859 29.584 1.00 93.38 185 THR A CA 1
ATOM 1327 C C . THR A 1 185 ? -36.137 3.993 30.205 1.00 93.38 185 THR A C 1
ATOM 1329 O O . THR A 1 185 ? -37.160 4.509 30.665 1.00 93.38 185 THR A O 1
ATOM 1332 N N . SER A 1 186 ? -35.902 2.683 30.311 1.00 92.19 186 SER A N 1
ATOM 1333 C CA . SER A 1 186 ? -36.818 1.746 30.970 1.00 92.19 186 SER A CA 1
ATOM 1334 C C . SER A 1 186 ? -36.964 2.030 32.470 1.00 92.19 186 SER A C 1
ATOM 1336 O O . SER A 1 186 ? -38.083 2.070 32.989 1.00 92.19 186 SER A O 1
ATOM 1338 N N . GLN A 1 187 ? -35.854 2.278 33.172 1.00 92.50 187 GLN A N 1
ATOM 1339 C CA . GLN A 1 187 ? -35.869 2.639 34.594 1.00 92.50 187 GLN A CA 1
ATOM 1340 C C . GLN A 1 187 ? -36.590 3.968 34.840 1.00 92.50 187 GLN A C 1
ATOM 1342 O O . GLN A 1 187 ? -37.408 4.060 35.758 1.00 92.50 187 GLN A O 1
ATOM 1347 N N . LEU A 1 188 ? -36.349 4.974 33.996 1.00 92.62 188 LEU A N 1
ATOM 1348 C CA . LEU A 1 188 ? -37.024 6.266 34.075 1.00 92.62 188 LEU A CA 1
ATOM 1349 C C . LEU A 1 188 ? -38.538 6.107 33.901 1.00 92.62 188 LEU A C 1
ATOM 1351 O O . LEU A 1 188 ? -39.301 6.653 34.695 1.00 92.62 188 LEU A O 1
ATOM 1355 N N . ALA A 1 189 ? -38.985 5.300 32.934 1.00 92.06 189 ALA A N 1
ATOM 1356 C CA . ALA A 1 189 ? -40.407 5.027 32.730 1.00 92.06 189 ALA A CA 1
ATOM 1357 C C . ALA A 1 189 ? -41.068 4.370 33.959 1.00 92.06 189 ALA A C 1
ATOM 1359 O O . ALA A 1 189 ? -42.216 4.684 34.291 1.00 92.06 189 ALA A O 1
ATOM 1360 N N . ILE A 1 190 ? -40.355 3.478 34.654 1.00 92.62 190 ILE A N 1
ATOM 1361 C CA . ILE A 1 190 ? -40.824 2.865 35.907 1.00 92.62 190 ILE A CA 1
ATOM 1362 C C . ILE A 1 190 ? -40.903 3.916 37.021 1.00 92.62 190 ILE A C 1
ATOM 1364 O O . ILE A 1 190 ? -41.946 4.039 37.668 1.00 92.62 190 ILE A O 1
ATOM 1368 N N . ALA A 1 191 ? -39.843 4.702 37.213 1.00 90.19 191 ALA A N 1
ATOM 1369 C CA . ALA A 1 191 ? -39.786 5.737 38.243 1.00 90.19 191 ALA A CA 1
ATOM 1370 C C . ALA A 1 191 ? -40.880 6.803 38.048 1.00 90.19 191 ALA A C 1
ATOM 1372 O O . ALA A 1 191 ? -41.553 7.187 39.006 1.00 90.19 191 ALA A O 1
ATOM 1373 N N . SER A 1 192 ? -41.132 7.228 36.805 1.00 90.75 192 SER A N 1
ATOM 1374 C CA . SER A 1 192 ? -42.216 8.163 36.482 1.00 90.75 192 SER A CA 1
ATOM 1375 C C . SER A 1 192 ? -43.595 7.605 36.844 1.00 90.75 192 SER A C 1
ATOM 1377 O O . SER A 1 192 ? -44.413 8.335 37.402 1.00 90.75 192 SER A O 1
ATOM 1379 N N . LYS A 1 193 ? -43.858 6.312 36.596 1.00 89.62 193 LYS A N 1
ATOM 1380 C CA . LYS A 1 193 ? -45.119 5.663 37.007 1.00 89.62 193 LYS A CA 1
ATOM 1381 C C . LYS A 1 193 ? -45.271 5.609 38.528 1.00 89.62 193 LYS A C 1
ATOM 1383 O O . LYS A 1 193 ? -46.355 5.877 39.036 1.00 89.62 193 LYS A O 1
ATOM 1388 N N . GLN A 1 194 ? -44.200 5.283 39.251 1.00 89.69 194 GLN A N 1
ATOM 1389 C CA . GLN A 1 194 ? -44.212 5.238 40.718 1.00 89.69 194 GLN A CA 1
ATOM 1390 C C . GLN A 1 194 ? -44.467 6.620 41.328 1.00 89.69 194 GLN A C 1
ATOM 1392 O O . GLN A 1 194 ? -45.265 6.755 42.250 1.00 89.69 194 GLN A O 1
ATOM 1397 N N . MET A 1 195 ? -43.842 7.660 40.777 1.00 86.69 195 MET A N 1
ATOM 1398 C CA . MET A 1 195 ? -44.045 9.038 41.220 1.00 86.69 195 MET A CA 1
ATOM 1399 C C . MET A 1 195 ? -45.472 9.533 40.948 1.00 86.69 195 MET A C 1
ATOM 1401 O O . MET A 1 195 ? -46.068 10.175 41.811 1.00 86.69 195 MET A O 1
ATOM 1405 N N . ALA A 1 196 ? -46.054 9.186 39.795 1.00 85.69 196 ALA A N 1
ATOM 1406 C CA . ALA A 1 196 ? -47.458 9.473 39.502 1.00 85.69 196 ALA A CA 1
ATOM 1407 C C . ALA A 1 196 ? -48.409 8.778 40.496 1.00 85.69 196 ALA A C 1
ATOM 1409 O O . ALA A 1 196 ? -49.396 9.370 40.912 1.00 85.69 196 ALA A O 1
ATOM 1410 N N . ALA A 1 197 ? -48.088 7.554 40.928 1.00 79.69 197 ALA A N 1
ATOM 1411 C CA . ALA A 1 197 ? -48.879 6.830 41.924 1.00 79.69 197 ALA A CA 1
ATOM 1412 C C . ALA A 1 197 ? -48.758 7.401 43.350 1.00 79.69 197 ALA A C 1
ATOM 1414 O O . ALA A 1 197 ? -49.668 7.221 44.146 1.00 79.69 197 ALA A O 1
ATOM 1415 N N . LEU A 1 198 ? -47.646 8.066 43.683 1.00 79.75 198 LEU A N 1
ATOM 1416 C CA . LEU A 1 198 ? -47.434 8.712 44.987 1.00 79.75 198 LEU A CA 1
ATOM 1417 C C . LEU A 1 198 ? -48.040 10.120 45.077 1.00 79.75 198 LEU A C 1
ATOM 1419 O O . LEU A 1 198 ? -48.194 10.650 46.174 1.00 79.75 198 LEU A O 1
ATOM 1423 N N . THR A 1 199 ? -48.311 10.745 43.932 1.00 82.44 199 THR A N 1
ATOM 1424 C CA . THR A 1 199 ? -48.851 12.111 43.833 1.00 82.44 199 THR A CA 1
ATOM 1425 C C . THR A 1 199 ? -50.356 12.148 43.545 1.00 82.44 199 THR A C 1
ATOM 1427 O O . THR A 1 199 ? -50.932 13.236 43.551 1.00 82.44 199 THR A O 1
ATOM 1430 N N . ALA A 1 200 ? -50.977 10.984 43.321 1.00 58.56 200 ALA A N 1
ATOM 1431 C CA . ALA A 1 200 ? -52.422 10.774 43.201 1.00 58.56 200 ALA A CA 1
ATOM 1432 C C . ALA A 1 200 ? -53.036 10.361 44.547 1.00 58.56 200 ALA A C 1
ATOM 1434 O O . ALA A 1 200 ? -54.179 10.795 44.814 1.00 58.56 200 ALA A O 1
#

Radius of gyration: 27.35 Å; chains: 1; bounding box: 83×44×81 Å

Foldseek 3Di:
DPPDDDDDDFFDDDPPPDPDDSDDDDFDDPDDAFPDDDPPHDDSDDDFDWDAPVPPDTDQQDQAGWRDFDADPPHTAWTAGSVRDIDGAPDDPPPPHPLLDQPQVDQLLLVLVQLVCVVCVNPPDPDDPCNVVRPDHLVNCCVSQQAPVVRPDGDPSNVVSSVVNNVVVVVVVVVVVVVVVVVVVVVVVVVVVVVVVVVD

Sequence (200 aa):
SGTSGGALIQGFKDGDGDPTHALYLRGVLGEAADTTDTSASGAVTQLDARVTDGGTGVTAVANSGNVLAISNNNTTRLLVKGDGTLHATNVTAGAGDLDGVALDDYDDIGLVRAHQAHRSGGIGMAMTKWDEALTANKEDLIRLGVYGSDGSLYNVQRMNDLLGGAIWQQHIAHMGLVEQVDALTSQLAIASKQMAALTA

pLDDT: mean 78.88, std 14.63, range [44.62, 97.25]

Secondary structure (DSSP, 8-state):
--S------------SS--S-SS------SSPPP---STT---SS----EEE-SSS-EEEPPTTSEEEEEEETTEEEEEEETT--EEE-SSPTTS--SS----TTS-HHHHHHHHHHHHHTTTT----TTGGG----HHHHHHTTSB-TTSSSB-HHHHHHHHHHHHHHHHHHHHHHHHHHHHHHHHHHHHHHHHHHHH-